Protein AF-A0A8S9XP02-F1 (afdb_monomer)

Foldseek 3Di:
DAFCADVLQPGDPPDPVRDADFAPVLRVCCVPVPHVVSNVLCVPDVQKDKDWDKAFADPDPPGRHGQKIWIWMWIWRDDPPDPWTWTFKIKGAIGGRHPNPPPDDPDGQIDIDGPVRWGWTQDNQFFTWTWDCDPPRDIAIATFKGKDKFKDFPLATDAPDDPPVAALVNQVVADDDPQWDFAFPDDVSSNDDPGDNRRTATDGPQLNVCCVPQPVVLQSVVFNVQQVVLDDDDDPPPDDQDWDDDPPDTDRGSGMFMKMKMKGFHPSDPNHSHTQWMWMWIDGVVRTSHGTDIRGD

Organism: Apolygus lucorum (NCBI:txid248454)

Secondary structure (DSSP, 8-state):
-EESS-GGGT--TT-GGGEE---HHHHHHIIIIIIHHHHHHHHT-TTEEEEEEEEEE-SSTT-SS-SEEEEEEEEEE--TT-S--EEEEEEEEEEE---TT--S----EEEEEETTT--EEB-TTSEEEEEEE-TTS-EEEEEEEEEEEEEEETTEE----------SHHHHHH--STT-EEEESS-GGGT--TT-GGGEEEE-HHHHHHIIIIIIHHHHHHHHHHHHHT------S--PPPEEEETTEEEE-SSEEEEEEEEEEE-SSTT--S-SEEEEEEEETTEEEEEEEEEE-

Solvent-accessible surface area (backbone atoms only —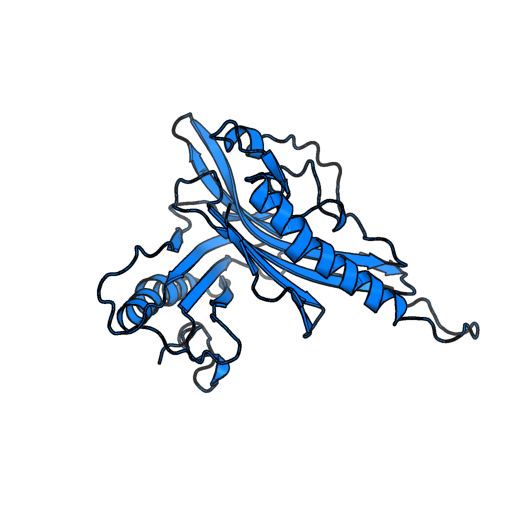 not comparable to full-atom values): 16789 Å² total; per-residue (Å²): 126,41,56,79,45,46,52,92,73,74,23,64,83,88,44,73,88,35,50,45,70,61,25,71,71,49,42,52,46,43,46,61,70,47,47,44,50,52,40,58,66,44,71,79,39,92,53,44,45,77,48,82,47,78,44,74,39,53,94,48,96,86,52,88,49,38,54,25,33,43,41,39,36,38,35,25,46,43,62,91,91,55,91,52,38,52,35,49,32,41,36,39,31,44,41,69,30,60,60,85,88,60,82,70,76,72,80,70,40,61,43,78,38,40,58,89,76,29,60,29,48,44,47,95,82,41,38,32,32,38,44,43,83,42,100,78,87,48,78,41,72,44,63,43,36,37,54,50,69,33,40,32,47,78,89,40,60,53,62,73,65,69,94,59,91,46,59,58,58,48,30,72,73,30,57,86,58,95,70,52,38,90,27,58,84,45,45,61,85,54,23,31,40,85,45,42,34,80,31,33,39,49,23,32,69,64,32,51,50,46,46,45,63,70,47,50,47,47,53,53,48,51,40,55,57,48,36,64,68,50,65,74,81,82,87,81,85,77,79,75,85,52,63,47,76,57,94,91,45,75,42,83,42,90,29,62,32,58,37,41,34,45,36,40,50,31,48,78,48,91,83,55,67,46,46,44,23,38,35,38,39,29,29,44,84,94,42,73,72,38,66,87,40,77,43,64,69

Sequence (297 aa):
MVFYVDPKIGGPSNETFNVVPMNPSVAEFWRTNVSEHVYQALKENTERQVGFLICPLYDNVNTTRPHGFIVSVHVRIRPRGATGGEVILGISGFLPNPPKAMSEADEFEISIKDESEVQIEMTGSGFVTGTLKGNRSEDYERVEYRFFTTLMVDGIVVSRCRDEGLRLTQFKKSVRGNDDSPGLLFSQRLGGCLYHPLNVVPMSSKAIYECKTKLENPILGYLKSTNLLNKKPIPDGETPPRYVQFRYIRIPASNYSYVDTSLIVVYSDKFSTRPAGFFFRCTSGPLVVVDNLYIPN

Structure (mmCIF, N/CA/C/O backbone):
data_AF-A0A8S9XP02-F1
#
_entry.id   AF-A0A8S9XP02-F1
#
loop_
_atom_site.group_PDB
_atom_site.id
_atom_site.type_symbol
_atom_site.label_atom_id
_atom_site.label_alt_id
_atom_site.label_comp_id
_atom_site.label_asym_id
_atom_site.label_entity_id
_atom_site.label_seq_id
_atom_site.pdbx_PDB_ins_code
_atom_site.Cartn_x
_atom_site.Cartn_y
_atom_site.Cartn_z
_atom_site.occupancy
_atom_site.B_iso_or_equiv
_atom_site.auth_seq_id
_atom_site.auth_comp_id
_atom_site.auth_asym_id
_atom_site.auth_atom_id
_atom_site.pdbx_PDB_model_num
ATOM 1 N N . MET A 1 1 ? -24.509 -3.975 6.542 1.00 61.31 1 MET A N 1
ATOM 2 C CA . MET A 1 1 ? -23.645 -3.571 5.415 1.00 61.31 1 MET A CA 1
ATOM 3 C C . MET A 1 1 ? -22.975 -2.277 5.820 1.00 61.31 1 MET A C 1
ATOM 5 O O . MET A 1 1 ? -23.646 -1.462 6.439 1.00 61.31 1 MET A O 1
ATOM 9 N N . VAL A 1 2 ? -21.678 -2.138 5.565 1.00 81.69 2 VAL A N 1
ATOM 10 C CA . VAL A 1 2 ? -20.882 -0.959 5.946 1.00 81.69 2 VAL A CA 1
ATOM 11 C C . VAL A 1 2 ? -20.238 -0.404 4.690 1.00 81.69 2 VAL A C 1
ATOM 13 O O . VAL A 1 2 ? -19.914 -1.181 3.788 1.00 81.69 2 VAL A O 1
ATOM 16 N N . PHE A 1 3 ? -20.076 0.915 4.634 1.00 88.38 3 PHE A N 1
ATOM 17 C CA . PHE A 1 3 ? -19.370 1.560 3.540 1.00 88.38 3 PHE A CA 1
ATOM 18 C C . PHE A 1 3 ? -17.854 1.507 3.753 1.00 88.38 3 PHE A C 1
ATOM 20 O O . PHE A 1 3 ? -17.386 1.735 4.868 1.00 88.38 3 PHE A O 1
ATOM 27 N N . TYR A 1 4 ? -17.083 1.259 2.693 1.00 88.19 4 TYR A N 1
ATOM 28 C CA . TYR A 1 4 ? -15.632 1.455 2.728 1.00 88.19 4 TYR A CA 1
ATOM 29 C C . TYR A 1 4 ? -15.307 2.920 3.027 1.00 88.19 4 TYR A C 1
ATOM 31 O O . TYR A 1 4 ? -14.531 3.215 3.929 1.00 88.19 4 TYR A O 1
ATOM 39 N N . VAL A 1 5 ? -15.949 3.841 2.312 1.00 91.06 5 VAL A N 1
ATOM 40 C CA . VAL A 1 5 ? -15.874 5.278 2.579 1.00 91.06 5 VAL A CA 1
ATOM 41 C C . VAL A 1 5 ? -17.262 5.768 2.959 1.00 91.06 5 VAL A C 1
ATOM 43 O O . VAL A 1 5 ? -18.200 5.644 2.168 1.00 91.06 5 VAL A O 1
ATOM 46 N N . ASP A 1 6 ? -17.400 6.314 4.167 1.00 90.25 6 ASP A N 1
ATOM 47 C CA . ASP A 1 6 ? -18.677 6.840 4.651 1.00 90.25 6 ASP A CA 1
ATOM 48 C C . ASP A 1 6 ? -19.177 7.973 3.722 1.00 90.25 6 ASP A C 1
ATOM 50 O O . ASP A 1 6 ? -18.400 8.854 3.330 1.00 90.25 6 ASP A O 1
ATOM 54 N N . PRO A 1 7 ? -20.465 7.993 3.338 1.00 90.50 7 PRO A N 1
ATOM 55 C CA . PRO A 1 7 ? -21.022 9.085 2.546 1.00 90.50 7 PRO A CA 1
ATOM 56 C C . PRO A 1 7 ? -20.826 10.481 3.149 1.00 90.50 7 PRO A C 1
ATOM 58 O O . PRO A 1 7 ? -20.666 11.450 2.408 1.00 90.50 7 PRO A O 1
ATOM 61 N N . LYS A 1 8 ? -20.754 10.598 4.482 1.00 89.00 8 LYS A N 1
ATOM 62 C CA . LYS A 1 8 ? -20.492 11.868 5.181 1.00 89.00 8 LYS A CA 1
ATOM 63 C C . LYS A 1 8 ? -19.119 12.468 4.875 1.00 89.00 8 LYS A C 1
ATOM 65 O O . LYS A 1 8 ? -18.939 13.669 5.047 1.00 89.00 8 LYS A O 1
ATOM 70 N N . ILE A 1 9 ? -18.166 11.652 4.428 1.00 89.62 9 ILE A N 1
ATOM 71 C CA . ILE A 1 9 ? -16.802 12.070 4.063 1.00 89.62 9 ILE A CA 1
ATOM 72 C C . ILE A 1 9 ? -16.547 11.947 2.554 1.00 89.62 9 ILE A C 1
ATOM 74 O O . ILE A 1 9 ? -15.399 11.937 2.114 1.00 89.62 9 ILE A O 1
ATOM 78 N N . GLY A 1 10 ? -17.618 11.881 1.753 1.00 86.75 10 GLY A N 1
ATOM 79 C CA . GLY A 1 10 ? -17.560 11.909 0.288 1.00 86.75 10 GLY A CA 1
ATOM 80 C C . GLY A 1 10 ? -17.586 10.541 -0.396 1.00 86.75 10 GLY A C 1
ATOM 81 O O . GLY A 1 10 ? -17.360 10.468 -1.602 1.00 86.75 10 GLY A O 1
ATOM 82 N N . GLY A 1 11 ? -17.860 9.457 0.335 1.00 89.62 11 GLY A N 1
ATOM 83 C CA . GLY A 1 11 ? -18.060 8.138 -0.266 1.00 89.62 11 GLY A CA 1
ATOM 84 C C . GLY A 1 11 ? -19.368 8.047 -1.071 1.00 89.62 11 GLY A C 1
ATOM 85 O O . GLY A 1 11 ? -20.383 8.617 -0.671 1.00 89.62 11 GLY A O 1
ATOM 86 N N . PRO A 1 12 ? -19.408 7.320 -2.199 1.00 89.12 12 PRO A N 1
ATOM 87 C CA . PRO A 1 12 ? -20.640 7.173 -2.963 1.00 89.12 12 PRO A CA 1
ATOM 88 C C . PRO A 1 12 ? -21.623 6.240 -2.234 1.00 89.12 12 PRO A C 1
ATOM 90 O O . PRO A 1 12 ? -21.338 5.062 -2.015 1.00 89.12 12 PRO A O 1
ATOM 93 N N . SER A 1 13 ? -22.793 6.763 -1.856 1.00 87.19 13 SER A N 1
ATOM 94 C CA . SER A 1 13 ? -23.814 6.035 -1.080 1.00 87.19 13 SER A CA 1
ATOM 95 C C . SER A 1 13 ? -24.604 5.007 -1.888 1.00 87.19 13 SER A C 1
ATOM 97 O O . SER A 1 13 ? -25.164 4.076 -1.315 1.00 87.19 13 SER A O 1
ATOM 99 N N . ASN A 1 14 ? -24.672 5.190 -3.208 1.00 86.62 14 ASN A N 1
ATOM 100 C CA . ASN A 1 14 ? -25.542 4.414 -4.098 1.00 86.62 14 ASN A CA 1
ATOM 101 C C . ASN A 1 14 ? -24.774 3.355 -4.896 1.00 86.62 14 ASN A C 1
ATOM 103 O O . ASN A 1 14 ? -25.358 2.652 -5.714 1.00 86.62 14 ASN A O 1
ATOM 107 N N . GLU A 1 15 ? -23.468 3.248 -4.663 1.00 85.69 15 GLU A N 1
ATOM 108 C CA . GLU A 1 15 ? -22.576 2.388 -5.425 1.00 85.69 15 GLU A CA 1
ATOM 109 C C . GLU A 1 15 ? -22.278 1.103 -4.660 1.00 85.69 15 GLU A C 1
ATOM 111 O O . GLU A 1 15 ? -21.728 1.122 -3.555 1.00 85.69 15 GLU A O 1
ATOM 116 N N . THR A 1 16 ? -22.594 -0.040 -5.268 1.00 86.25 16 THR A N 1
ATOM 117 C CA . THR A 1 16 ? -22.425 -1.354 -4.630 1.00 86.25 16 THR A CA 1
ATOM 118 C C . THR A 1 16 ? -20.961 -1.691 -4.357 1.00 86.25 16 THR A C 1
ATOM 120 O O . THR A 1 16 ? -20.679 -2.457 -3.441 1.00 86.25 16 THR A O 1
ATOM 123 N N . PHE A 1 17 ? -20.020 -1.099 -5.102 1.00 85.00 17 PHE A N 1
ATOM 124 C CA . PHE A 1 17 ? -18.584 -1.291 -4.877 1.00 85.00 17 PHE A CA 1
ATOM 125 C C . PHE A 1 17 ? -18.082 -0.630 -3.586 1.00 85.00 17 PHE A C 1
ATOM 127 O O . PHE A 1 17 ? -17.020 -0.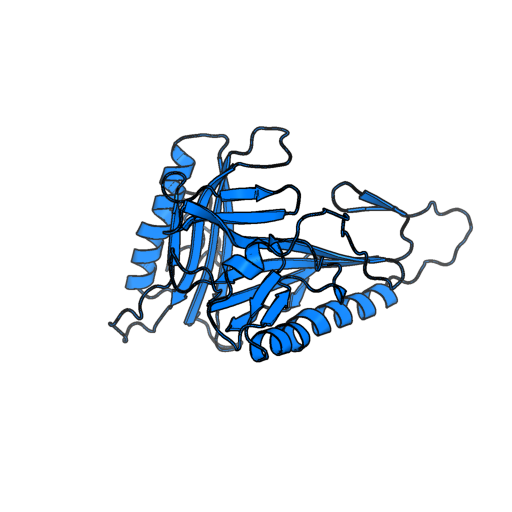997 -3.091 1.00 85.00 17 PHE A O 1
ATOM 134 N N . ASN A 1 18 ? -18.817 0.344 -3.038 1.00 89.75 18 ASN A N 1
ATOM 135 C CA . ASN A 1 18 ? -18.455 1.018 -1.793 1.00 89.75 18 ASN A CA 1
ATOM 136 C C . ASN A 1 18 ? -18.997 0.278 -0.561 1.00 89.75 18 ASN A C 1
ATOM 138 O O . ASN A 1 18 ? -18.854 0.772 0.548 1.00 89.75 18 ASN A O 1
ATOM 142 N N . VAL A 1 19 ? -19.628 -0.888 -0.722 1.00 89.31 19 VAL A N 1
ATOM 143 C CA . VAL A 1 19 ? -20.289 -1.617 0.363 1.00 89.31 19 VAL A CA 1
ATOM 144 C C . VAL A 1 19 ? -19.651 -2.987 0.547 1.00 89.31 19 VAL A C 1
ATOM 146 O O . VAL A 1 19 ? -19.384 -3.693 -0.420 1.00 89.31 19 VAL A O 1
ATOM 149 N N . VAL A 1 20 ? -19.453 -3.398 1.802 1.00 88.19 20 VAL A N 1
ATOM 150 C CA . VAL A 1 20 ? -18.846 -4.697 2.118 1.00 88.19 20 VAL A CA 1
ATOM 151 C C . VAL A 1 20 ? -19.497 -5.383 3.328 1.00 88.19 20 VAL A C 1
ATOM 153 O O . VAL A 1 20 ? -19.961 -4.721 4.270 1.00 88.19 20 VAL A O 1
ATOM 156 N N . PRO A 1 21 ? -19.566 -6.730 3.342 1.00 87.44 21 PRO A N 1
ATOM 157 C CA . PRO A 1 21 ? -19.932 -7.486 4.533 1.00 87.44 21 PRO A CA 1
ATOM 158 C C . PRO A 1 21 ? -18.841 -7.416 5.617 1.00 87.44 21 PRO A C 1
ATOM 160 O O . PRO A 1 21 ? -17.800 -8.071 5.537 1.00 87.44 21 PRO A O 1
ATOM 163 N N . MET A 1 22 ? -19.124 -6.674 6.688 1.00 87.81 22 MET A N 1
ATOM 164 C CA . MET A 1 22 ? -18.301 -6.613 7.903 1.00 87.81 22 MET A CA 1
ATOM 165 C C . MET A 1 22 ? -18.984 -7.307 9.088 1.00 87.81 22 MET A C 1
ATOM 167 O O . MET A 1 22 ? -20.215 -7.347 9.181 1.00 87.81 22 MET A O 1
ATOM 171 N N . ASN A 1 23 ? -18.177 -7.853 10.000 1.00 87.88 23 ASN A N 1
ATOM 172 C CA . ASN A 1 23 ? -18.614 -8.247 11.339 1.00 87.88 23 ASN A CA 1
ATOM 173 C C . ASN A 1 23 ? -19.186 -7.007 12.066 1.00 87.88 23 ASN A C 1
ATOM 175 O O . ASN A 1 23 ? -18.626 -5.927 11.894 1.00 87.88 23 ASN A O 1
ATOM 179 N N . PRO A 1 24 ? -20.270 -7.113 12.858 1.00 87.56 24 PRO A N 1
ATOM 180 C CA . PRO A 1 24 ? -20.840 -5.967 13.572 1.00 87.56 24 PRO A CA 1
ATOM 181 C C . PRO A 1 24 ? -19.851 -5.206 14.469 1.00 87.56 24 PRO A C 1
ATOM 183 O O . PRO A 1 24 ? -19.867 -3.979 14.468 1.00 87.56 24 PRO A O 1
ATOM 186 N N . SER A 1 25 ? -18.956 -5.899 15.177 1.00 84.06 25 SER A N 1
ATOM 187 C CA . SER A 1 25 ? -17.939 -5.255 16.020 1.00 84.06 25 SER A CA 1
ATOM 188 C C . SER A 1 25 ? -16.920 -4.487 15.176 1.00 84.06 25 SER A C 1
ATOM 190 O O . SER A 1 25 ? -16.536 -3.372 15.511 1.00 84.06 25 SER A O 1
ATOM 192 N N . VAL A 1 26 ? -16.546 -5.048 14.024 1.00 86.62 26 VAL A N 1
ATOM 193 C CA . VAL A 1 26 ? -15.636 -4.417 13.053 1.00 86.62 26 VAL A CA 1
ATOM 194 C C . VAL A 1 26 ? -16.296 -3.216 12.382 1.00 86.62 26 VAL A C 1
ATOM 196 O O . VAL A 1 26 ? -15.658 -2.189 12.180 1.00 86.62 26 VAL A O 1
ATOM 199 N N . ALA A 1 27 ? -17.587 -3.321 12.070 1.00 88.88 27 ALA A N 1
ATOM 200 C CA . ALA A 1 27 ? -18.395 -2.233 11.538 1.00 88.88 27 ALA A CA 1
ATOM 201 C C . ALA A 1 27 ? -18.444 -1.041 12.500 1.00 88.88 27 ALA A C 1
ATOM 203 O O . ALA A 1 27 ? -18.264 0.104 12.087 1.00 88.88 27 ALA A O 1
ATOM 204 N N . GLU A 1 28 ? -18.672 -1.318 13.783 1.00 88.12 28 GLU A N 1
ATOM 205 C CA . GLU A 1 28 ? -18.728 -0.293 14.818 1.00 88.12 28 GLU A CA 1
ATOM 206 C C . GLU A 1 28 ? -17.353 0.330 15.065 1.00 88.12 28 GLU A C 1
ATOM 208 O O . GLU A 1 28 ? -17.238 1.557 15.144 1.00 88.12 28 GLU A O 1
ATOM 213 N N . PHE A 1 29 ? -16.296 -0.490 15.080 1.00 87.56 29 PHE A N 1
ATOM 214 C CA . PHE A 1 29 ? -14.923 -0.001 15.120 1.00 87.56 29 PHE A CA 1
ATOM 215 C C . PHE A 1 29 ? -14.639 0.923 13.928 1.00 87.56 29 PHE A C 1
ATOM 217 O O . PHE A 1 29 ? -14.183 2.044 14.126 1.00 87.56 29 PHE A O 1
ATOM 224 N N . TRP A 1 30 ? -14.958 0.503 12.698 1.00 89.25 30 TRP A N 1
ATOM 225 C CA . TRP A 1 30 ? -14.750 1.298 11.481 1.00 89.25 30 TRP A CA 1
ATOM 226 C C . TRP A 1 30 ? -15.453 2.652 11.548 1.00 89.25 30 TRP A C 1
ATOM 228 O O . TRP A 1 30 ? -14.881 3.694 11.217 1.00 89.25 30 TRP A O 1
ATOM 238 N N . ARG A 1 31 ? -16.707 2.648 12.001 1.00 90.06 31 ARG A N 1
ATOM 239 C CA . ARG A 1 31 ? -17.524 3.852 12.124 1.00 90.06 31 ARG A CA 1
ATOM 240 C C . ARG A 1 31 ? -16.907 4.849 13.105 1.00 90.06 31 ARG A C 1
ATOM 242 O O . ARG A 1 31 ? -16.786 6.025 12.779 1.00 90.06 31 ARG A O 1
ATOM 249 N N . THR A 1 32 ? -16.512 4.380 14.284 1.00 87.75 32 THR A N 1
ATOM 250 C CA . THR A 1 32 ? -16.054 5.229 15.397 1.00 87.75 32 THR A CA 1
ATOM 251 C C . THR A 1 32 ? -14.582 5.634 15.283 1.00 87.75 32 THR A C 1
ATOM 253 O O . THR A 1 32 ? -14.236 6.789 15.517 1.00 87.75 32 THR A O 1
ATOM 256 N N . ASN A 1 33 ? -13.713 4.718 14.865 1.00 85.94 33 ASN A N 1
ATOM 257 C CA . ASN A 1 33 ? -12.264 4.915 14.875 1.00 85.94 33 ASN A CA 1
ATOM 258 C C . ASN A 1 33 ? -11.692 5.348 13.520 1.00 85.94 33 ASN A C 1
ATOM 260 O O . ASN A 1 33 ? -10.638 5.969 13.479 1.00 85.94 33 ASN A O 1
ATOM 264 N N . VAL A 1 34 ? -12.378 5.058 12.409 1.00 88.69 34 VAL A N 1
ATOM 265 C CA . VAL A 1 34 ? -11.916 5.460 11.068 1.00 88.69 34 VAL A CA 1
ATOM 266 C C . VAL A 1 34 ? -12.771 6.595 10.523 1.00 88.69 34 VAL A C 1
ATOM 268 O O . VAL A 1 34 ? -12.279 7.699 10.307 1.00 88.69 34 VAL A O 1
ATOM 271 N N . SER A 1 35 ? -14.063 6.343 10.318 1.00 91.25 35 SER A N 1
ATOM 272 C CA . SER A 1 35 ? -14.942 7.280 9.607 1.00 91.25 35 SER A CA 1
ATOM 273 C C . SER A 1 35 ? -15.161 8.577 10.390 1.00 91.25 35 SER A C 1
ATOM 275 O O . SER A 1 35 ? -15.018 9.659 9.824 1.00 91.25 35 SER A O 1
ATOM 277 N N . GLU A 1 36 ? -15.448 8.485 11.692 1.00 90.56 36 GLU A N 1
ATOM 278 C CA . GLU A 1 36 ? -15.666 9.666 12.536 1.00 90.56 36 GLU A CA 1
ATOM 279 C C . GLU A 1 36 ? -14.389 10.505 12.699 1.00 90.56 36 GLU A C 1
ATOM 281 O O . GLU A 1 36 ? -14.444 11.723 12.564 1.00 90.56 36 GLU A O 1
ATOM 286 N N . HIS A 1 37 ? -13.226 9.874 12.896 1.00 88.75 37 HIS A N 1
ATOM 287 C CA . HIS A 1 37 ? -11.948 10.588 13.014 1.00 88.75 37 HIS A CA 1
ATOM 288 C C . HIS A 1 37 ? -11.617 11.371 11.739 1.00 88.75 37 HIS A C 1
ATOM 290 O O . HIS A 1 37 ? -11.245 12.544 11.798 1.00 88.75 37 HIS A O 1
ATOM 296 N N . VAL A 1 38 ? -11.820 10.754 10.571 1.00 91.00 38 VAL A N 1
ATOM 297 C CA . VAL A 1 38 ? -11.647 11.435 9.283 1.00 91.00 38 VAL A CA 1
ATOM 298 C C . VAL A 1 38 ? -12.650 12.572 9.123 1.00 91.00 38 VAL A C 1
ATOM 300 O O . VAL A 1 38 ? -12.277 13.651 8.668 1.00 91.00 38 VAL A O 1
ATOM 303 N N . TYR A 1 39 ? -13.913 12.356 9.494 1.00 91.38 39 TYR A N 1
ATOM 304 C CA . TYR A 1 39 ? -14.939 13.390 9.411 1.00 91.38 39 TYR A CA 1
ATOM 305 C C . TYR A 1 39 ? -14.584 14.613 10.261 1.00 91.38 39 TYR A C 1
ATOM 307 O O . TYR A 1 39 ? -14.631 15.733 9.751 1.00 91.38 39 TYR A O 1
ATOM 315 N N . GLN A 1 40 ? -14.173 14.410 11.516 1.00 89.31 40 GLN A N 1
ATOM 316 C CA . GLN A 1 40 ? -13.743 15.504 12.389 1.00 89.31 40 GLN A CA 1
ATOM 317 C C . GLN A 1 40 ? -12.528 16.230 11.803 1.00 89.31 40 GLN A C 1
ATOM 319 O O . GLN A 1 40 ? -12.563 17.451 11.663 1.00 89.31 40 GLN A O 1
ATOM 324 N N . ALA A 1 41 ? -11.516 15.493 11.331 1.00 86.94 41 ALA A N 1
ATOM 325 C CA . ALA A 1 41 ? -10.351 16.091 10.687 1.00 86.94 41 ALA A CA 1
ATOM 326 C C . ALA A 1 41 ? -10.709 16.877 9.412 1.00 86.94 41 ALA A C 1
ATOM 328 O O . ALA A 1 41 ? -10.082 17.886 9.121 1.00 86.94 41 ALA A O 1
ATOM 329 N N . LEU A 1 42 ? -11.716 16.480 8.634 1.00 87.62 42 LEU A N 1
ATOM 330 C CA . LEU A 1 42 ? -12.122 17.229 7.437 1.00 87.62 42 LEU A CA 1
ATOM 331 C C . LEU A 1 42 ? -12.989 18.452 7.751 1.00 87.62 42 LEU A C 1
ATOM 333 O O . LEU A 1 42 ? -12.910 19.456 7.045 1.00 87.62 42 LEU A O 1
ATOM 337 N N . LYS A 1 43 ? -13.817 18.382 8.798 1.00 86.00 43 LYS A N 1
ATOM 338 C CA . LYS A 1 43 ? -14.818 19.409 9.114 1.00 86.00 43 LYS A CA 1
ATOM 339 C C . LYS A 1 43 ? -14.205 20.771 9.455 1.00 86.00 43 LYS A C 1
ATOM 341 O O . LYS A 1 43 ? -14.849 21.795 9.242 1.00 86.00 43 LYS A O 1
ATOM 346 N N . GLU A 1 44 ? -12.986 20.796 9.982 1.00 72.56 44 GLU A N 1
ATOM 347 C CA . GLU A 1 44 ? -12.372 22.021 10.506 1.00 72.56 44 GLU A CA 1
ATOM 348 C C . GLU A 1 44 ? -11.794 22.952 9.424 1.00 72.56 44 GLU A C 1
ATOM 350 O O . GLU A 1 44 ? -11.597 24.133 9.702 1.00 72.56 44 GLU A O 1
ATOM 355 N N . ASN A 1 45 ? -11.510 22.475 8.200 1.00 71.56 45 ASN A N 1
ATOM 356 C CA . ASN A 1 45 ? -10.895 23.313 7.160 1.00 71.56 45 ASN A CA 1
ATOM 357 C C . ASN A 1 45 ? -11.170 22.800 5.732 1.00 71.56 45 ASN A C 1
ATOM 359 O O . ASN A 1 45 ? -10.862 21.660 5.389 1.00 71.56 45 ASN A O 1
ATOM 363 N N . THR A 1 46 ? -11.677 23.683 4.866 1.00 71.44 46 THR A N 1
ATOM 364 C CA . THR A 1 46 ? -12.053 23.387 3.471 1.00 71.44 46 THR A CA 1
ATOM 365 C C . THR A 1 46 ? -10.885 23.064 2.534 1.00 71.44 46 THR A C 1
ATOM 367 O O . THR A 1 46 ? -11.108 22.574 1.430 1.00 71.44 46 THR A O 1
ATOM 370 N N . GLU A 1 47 ? -9.643 23.349 2.929 1.00 80.00 47 GLU A N 1
ATOM 371 C CA . GLU A 1 47 ? -8.437 23.007 2.158 1.00 80.00 47 GLU A CA 1
ATOM 372 C C . GLU A 1 47 ? -7.908 21.598 2.459 1.00 80.00 47 GLU A C 1
ATOM 374 O O . GLU A 1 47 ? -6.929 21.142 1.853 1.00 80.00 47 GLU A O 1
ATOM 379 N N . ARG A 1 48 ? -8.549 20.889 3.395 1.00 83.25 48 ARG A N 1
ATOM 380 C CA . ARG A 1 48 ? -8.182 19.523 3.746 1.00 83.25 48 ARG A CA 1
ATOM 381 C C . ARG A 1 48 ? -8.714 18.546 2.701 1.00 83.25 48 ARG A C 1
ATOM 383 O O . ARG A 1 48 ? -9.842 18.639 2.225 1.00 83.25 48 ARG A O 1
ATOM 390 N N . GLN A 1 49 ? -7.872 17.593 2.331 1.00 84.19 49 GLN A N 1
ATOM 391 C CA . GLN A 1 49 ? -8.196 16.502 1.418 1.00 84.19 49 GLN A CA 1
ATOM 392 C C . GLN A 1 49 ? -7.931 15.180 2.117 1.00 84.19 49 GLN A C 1
ATOM 394 O O . GLN A 1 49 ? -6.932 15.049 2.816 1.00 84.19 49 GLN A O 1
ATOM 399 N N . VAL A 1 50 ? -8.766 14.180 1.860 1.00 85.62 50 VAL A N 1
ATOM 400 C CA . VAL A 1 50 ? -8.533 12.813 2.325 1.00 85.62 50 VAL A CA 1
ATOM 401 C C . VAL A 1 50 ? -8.133 11.909 1.164 1.00 85.62 50 VAL A C 1
ATOM 403 O O . VAL A 1 50 ? -8.660 12.019 0.057 1.00 85.62 50 VAL A O 1
ATOM 406 N N . GLY A 1 51 ? -7.175 11.021 1.411 1.00 83.50 51 GLY A N 1
ATOM 407 C CA . GLY A 1 51 ? -6.870 9.877 0.562 1.00 83.50 51 GLY A CA 1
ATOM 408 C C . GLY A 1 51 ? -7.180 8.580 1.300 1.00 83.50 51 GLY A C 1
ATOM 409 O O . GLY A 1 51 ? -6.786 8.433 2.454 1.00 83.50 51 GLY A O 1
ATOM 410 N N . PHE A 1 52 ? -7.853 7.651 0.621 1.00 85.31 52 PHE A N 1
ATOM 411 C CA . PHE A 1 52 ? -8.137 6.306 1.116 1.00 85.31 52 PHE A CA 1
ATOM 412 C C . PHE A 1 52 ? -7.435 5.258 0.257 1.00 85.31 52 PHE A C 1
ATOM 414 O O . PHE A 1 52 ? -7.529 5.281 -0.971 1.00 85.31 52 PHE A O 1
ATOM 421 N N . LEU A 1 53 ? -6.809 4.291 0.915 1.00 82.88 53 LEU A N 1
ATOM 422 C CA . LEU A 1 53 ? -6.415 3.010 0.356 1.00 82.88 53 LEU A CA 1
ATOM 423 C C . LEU A 1 53 ? -6.978 1.919 1.267 1.00 82.88 53 LEU A C 1
ATOM 425 O O . LEU A 1 53 ? -6.530 1.744 2.397 1.00 82.88 53 LEU A O 1
ATOM 429 N N . ILE A 1 54 ? -7.985 1.203 0.771 1.00 86.56 54 ILE A N 1
ATOM 430 C CA . ILE A 1 54 ? -8.642 0.118 1.499 1.00 86.56 54 ILE A CA 1
ATOM 431 C C . ILE A 1 54 ? -8.533 -1.139 0.648 1.00 86.56 54 ILE A C 1
ATOM 433 O O . ILE A 1 54 ? -9.021 -1.179 -0.482 1.00 86.56 54 ILE A O 1
ATOM 437 N N . CYS A 1 55 ? -7.862 -2.150 1.185 1.00 83.94 55 CYS A N 1
ATOM 438 C CA . CYS A 1 55 ? -7.594 -3.402 0.496 1.00 83.94 55 CYS A CA 1
ATOM 439 C C . CYS A 1 55 ? -8.262 -4.549 1.261 1.00 83.94 55 CYS A C 1
ATOM 441 O O . CYS A 1 55 ? -7.710 -5.019 2.258 1.00 83.94 55 CYS A O 1
ATOM 443 N N . PRO A 1 56 ? -9.465 -4.982 0.846 1.00 86.69 56 PRO A N 1
ATOM 444 C CA . PRO A 1 56 ? -10.095 -6.168 1.410 1.00 86.69 56 PRO A CA 1
ATOM 445 C C . PRO A 1 56 ? -9.293 -7.422 1.041 1.00 86.69 56 PRO A C 1
ATOM 447 O O . PRO A 1 56 ? -8.909 -7.599 -0.116 1.00 86.69 56 PRO A O 1
ATOM 450 N N . LEU A 1 57 ? -9.057 -8.289 2.023 1.00 83.00 57 LEU A N 1
ATOM 451 C CA . LEU A 1 57 ? -8.344 -9.550 1.845 1.00 83.00 57 LEU A CA 1
ATOM 452 C C . LEU A 1 57 ? -9.348 -10.701 1.790 1.00 83.00 57 LEU A C 1
ATOM 454 O O . LEU A 1 57 ? -10.134 -10.888 2.718 1.00 83.00 57 LEU A O 1
ATOM 458 N N . TYR A 1 58 ? -9.325 -11.461 0.699 1.00 82.56 58 TYR A N 1
ATOM 459 C CA . TYR A 1 58 ? -10.178 -12.629 0.481 1.00 82.56 58 TYR A CA 1
ATOM 460 C C . TYR A 1 58 ? -9.309 -13.884 0.422 1.00 82.56 58 TYR A C 1
ATOM 462 O O . TYR A 1 58 ? -8.219 -13.846 -0.144 1.00 82.56 58 TYR A O 1
ATOM 470 N N . ASP A 1 59 ? -9.792 -14.997 0.975 1.00 74.19 59 ASP A N 1
ATOM 471 C CA . ASP A 1 59 ? -9.031 -16.257 0.994 1.00 74.19 59 ASP A CA 1
ATOM 472 C C . ASP A 1 59 ? -8.828 -16.825 -0.413 1.00 74.19 59 ASP A C 1
ATOM 474 O O . ASP A 1 59 ? -7.807 -17.433 -0.726 1.00 74.19 59 ASP A O 1
ATOM 478 N N . ASN A 1 60 ? -9.839 -16.656 -1.265 1.00 78.69 60 ASN A N 1
ATOM 479 C CA . ASN A 1 60 ? -9.854 -17.112 -2.648 1.00 78.69 60 ASN A CA 1
ATOM 480 C C . ASN A 1 60 ? -10.935 -16.383 -3.465 1.00 78.69 60 ASN A C 1
ATOM 482 O O . ASN A 1 60 ? -11.793 -15.688 -2.916 1.00 78.69 60 ASN A O 1
ATOM 486 N N . VAL A 1 61 ? -10.933 -16.618 -4.779 1.00 76.25 61 VAL A N 1
ATOM 487 C CA . VAL A 1 61 ? -11.843 -15.999 -5.763 1.00 76.25 61 VAL A CA 1
ATOM 488 C C . VAL A 1 61 ? -13.337 -16.251 -5.521 1.00 76.25 61 VAL A C 1
ATOM 490 O O . VAL A 1 61 ? -14.160 -15.494 -6.023 1.00 76.25 61 VAL A O 1
ATOM 493 N N . ASN A 1 62 ? -13.703 -17.280 -4.751 1.00 81.69 62 ASN A N 1
ATOM 494 C CA . ASN A 1 62 ? -15.100 -17.618 -4.458 1.00 81.69 62 ASN A CA 1
ATOM 495 C C . ASN A 1 62 ? -15.592 -17.010 -3.136 1.00 81.69 62 ASN A C 1
ATOM 497 O O . ASN A 1 62 ? -16.762 -17.157 -2.777 1.00 81.69 62 ASN A O 1
ATOM 501 N N . THR A 1 63 ? -14.713 -16.347 -2.384 1.00 81.25 63 THR A N 1
ATOM 502 C CA . THR A 1 63 ? -15.056 -15.783 -1.077 1.00 81.25 63 THR A CA 1
ATOM 503 C C . THR A 1 63 ? -15.810 -14.472 -1.272 1.00 81.25 63 THR A C 1
ATOM 505 O O . THR A 1 63 ? -15.296 -13.532 -1.865 1.00 81.25 63 THR A O 1
ATOM 508 N N . THR A 1 64 ? -17.027 -14.377 -0.742 1.00 82.19 64 THR A N 1
ATOM 509 C CA . THR A 1 64 ? -17.870 -13.168 -0.852 1.00 82.19 64 THR A CA 1
ATOM 510 C C . THR A 1 64 ? -17.682 -12.193 0.307 1.00 82.19 64 THR A C 1
ATOM 512 O O . THR A 1 64 ? -18.229 -11.091 0.304 1.00 82.19 64 THR A O 1
ATOM 515 N N . ARG A 1 65 ? -16.907 -12.595 1.317 1.00 85.88 65 ARG A N 1
ATOM 516 C CA . ARG A 1 65 ? -16.609 -11.807 2.506 1.00 85.88 65 ARG A CA 1
ATOM 517 C C . ARG A 1 65 ? -15.102 -11.768 2.732 1.00 85.88 65 ARG A C 1
ATOM 519 O O . ARG A 1 65 ? -14.496 -12.836 2.768 1.00 85.88 65 ARG A O 1
ATOM 526 N N . PRO A 1 66 ? -14.508 -10.582 2.927 1.00 88.19 66 PRO A N 1
ATOM 527 C CA . PRO A 1 66 ? -13.095 -10.508 3.245 1.00 88.19 66 PRO A CA 1
ATOM 528 C C . PRO A 1 66 ? -12.848 -10.986 4.677 1.00 88.19 66 PRO A C 1
ATOM 530 O O . PRO A 1 66 ? -13.654 -10.696 5.564 1.00 88.19 66 PRO A O 1
ATOM 533 N N . HIS A 1 67 ? -11.743 -11.687 4.917 1.00 85.25 67 HIS A N 1
ATOM 534 C CA . HIS A 1 67 ? -11.311 -12.083 6.263 1.00 85.25 67 HIS A CA 1
ATOM 535 C C . HIS A 1 67 ? -10.626 -10.934 7.014 1.00 85.25 67 HIS A C 1
ATOM 537 O O . HIS A 1 67 ? -10.478 -11.001 8.231 1.00 85.25 67 HIS A O 1
ATOM 543 N N . GLY A 1 68 ? -10.256 -9.857 6.319 1.00 86.06 68 GLY A N 1
ATOM 544 C CA . GLY A 1 68 ? -9.726 -8.640 6.921 1.00 86.06 68 GLY A CA 1
ATOM 545 C C . GLY A 1 68 ? -9.510 -7.522 5.906 1.00 86.06 68 GLY A C 1
ATOM 546 O O . GLY A 1 68 ? -9.807 -7.672 4.718 1.00 86.06 68 GLY A O 1
ATOM 547 N N . PHE A 1 69 ? -9.000 -6.391 6.379 1.00 86.19 69 PHE A N 1
ATOM 548 C CA . PHE A 1 69 ? -8.736 -5.206 5.572 1.00 86.19 69 PHE A CA 1
ATOM 549 C C . PHE A 1 69 ? -7.353 -4.656 5.883 1.00 86.19 69 PHE A C 1
ATOM 551 O O . PHE A 1 69 ? -7.013 -4.474 7.046 1.00 86.19 69 PHE A O 1
ATOM 558 N N . ILE A 1 70 ? -6.588 -4.319 4.850 1.00 83.31 70 ILE A N 1
ATOM 559 C CA . ILE A 1 70 ? -5.454 -3.409 5.001 1.00 83.31 70 ILE A CA 1
ATOM 560 C C . ILE A 1 70 ? -5.950 -2.001 4.70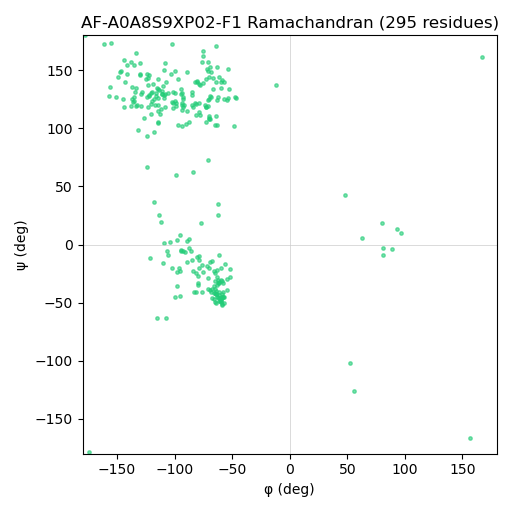7 1.00 83.31 70 ILE A C 1
ATOM 562 O O . ILE A 1 70 ? -6.578 -1.753 3.673 1.00 83.31 70 ILE A O 1
ATOM 566 N N . VAL A 1 71 ? -5.689 -1.089 5.635 1.00 84.38 71 VAL A N 1
ATOM 567 C CA . VAL A 1 71 ? -6.214 0.273 5.616 1.00 84.38 71 VAL A CA 1
ATOM 568 C C . VAL A 1 71 ? -5.051 1.249 5.647 1.00 84.38 71 VAL A C 1
ATOM 570 O O . VAL A 1 71 ? -4.099 1.066 6.400 1.00 84.38 71 VAL A O 1
ATOM 573 N N . SER A 1 72 ? -5.142 2.293 4.834 1.00 81.69 72 SER A N 1
ATOM 574 C CA . SER A 1 72 ? -4.315 3.491 4.913 1.00 81.69 72 SER A CA 1
ATOM 575 C C . SER A 1 72 ? -5.190 4.685 4.540 1.00 81.69 72 SER A C 1
ATOM 577 O O . SER A 1 72 ? -5.762 4.749 3.451 1.00 81.69 72 SER A O 1
ATOM 579 N N . VAL A 1 73 ? -5.348 5.612 5.476 1.00 85.62 73 VAL A N 1
ATOM 580 C CA . VAL A 1 73 ? -6.113 6.844 5.321 1.00 85.62 73 VAL A CA 1
ATOM 581 C C . VAL A 1 73 ? -5.233 7.997 5.742 1.00 85.62 73 VAL A C 1
ATOM 583 O O . VAL A 1 73 ? -4.623 7.964 6.809 1.00 85.62 73 VAL A O 1
ATOM 586 N N . HIS A 1 74 ? -5.182 9.023 4.903 1.00 83.12 74 HIS A N 1
ATOM 587 C CA . HIS A 1 74 ? -4.414 10.224 5.184 1.00 83.12 74 HIS A CA 1
ATOM 588 C C . HIS A 1 74 ? -5.275 11.445 4.913 1.00 83.12 74 HIS A C 1
ATOM 590 O O . HIS A 1 74 ? -5.719 11.648 3.780 1.00 83.12 74 HIS A O 1
ATOM 596 N N . VAL A 1 75 ? -5.492 12.266 5.936 1.00 84.69 75 VAL A N 1
ATOM 597 C CA . VAL A 1 75 ? -6.026 13.616 5.756 1.00 84.69 75 VAL A CA 1
ATOM 598 C C . VAL A 1 75 ? -4.843 14.559 5.673 1.00 84.69 75 VAL A C 1
ATOM 600 O O . VAL A 1 75 ? -3.935 14.500 6.497 1.00 84.69 75 VAL A O 1
ATOM 603 N N . ARG A 1 76 ? -4.833 15.408 4.652 1.00 81.44 76 ARG A N 1
ATOM 604 C CA . ARG A 1 76 ? -3.754 16.355 4.395 1.00 81.44 76 ARG A CA 1
ATOM 605 C C . ARG A 1 76 ? -4.290 17.752 4.175 1.00 81.44 76 ARG A C 1
ATOM 607 O O . ARG A 1 76 ? -5.328 17.914 3.534 1.00 81.44 76 ARG A O 1
ATOM 614 N N . ILE A 1 77 ? -3.539 18.751 4.611 1.00 79.06 77 ILE A N 1
ATOM 615 C CA . ILE A 1 77 ? -3.739 20.131 4.179 1.00 79.06 77 ILE A CA 1
ATOM 616 C C . ILE A 1 77 ? -3.029 20.281 2.838 1.00 79.06 77 ILE A C 1
ATOM 618 O O . ILE A 1 77 ? -1.832 20.013 2.719 1.00 79.06 77 ILE A O 1
ATOM 622 N N . ARG A 1 78 ? -3.768 20.675 1.797 1.00 69.12 78 ARG A N 1
ATOM 623 C CA . ARG A 1 78 ? -3.176 20.933 0.483 1.00 69.12 78 ARG A CA 1
ATOM 624 C C . ARG A 1 78 ? -3.516 22.349 0.024 1.00 69.12 78 ARG A C 1
ATOM 626 O O . ARG A 1 78 ? -4.539 22.529 -0.642 1.00 69.12 78 ARG A O 1
ATOM 633 N N . PRO A 1 79 ? -2.641 23.333 0.301 1.00 63.72 79 PRO A N 1
ATOM 634 C CA . PRO A 1 79 ? -2.808 24.682 -0.220 1.00 63.72 79 PRO A CA 1
ATOM 635 C C . PRO A 1 79 ? -2.873 24.643 -1.750 1.00 63.72 79 PRO A C 1
ATOM 637 O O . PRO A 1 79 ? -2.140 23.882 -2.401 1.00 63.72 79 PRO A O 1
ATOM 640 N N . ARG A 1 80 ? -3.754 25.447 -2.357 1.00 58.84 80 ARG A N 1
ATOM 641 C CA . ARG A 1 80 ? -3.857 25.524 -3.824 1.00 58.84 80 ARG A CA 1
ATOM 642 C C . ARG A 1 80 ? -2.487 25.853 -4.429 1.00 58.84 80 ARG A C 1
ATOM 644 O O . ARG A 1 80 ? -1.879 26.858 -4.088 1.00 58.84 80 ARG A O 1
ATOM 651 N N . GLY A 1 81 ? -2.018 25.011 -5.352 1.00 53.75 81 GLY A N 1
ATOM 652 C CA . GLY A 1 81 ? -0.742 25.203 -6.055 1.00 53.75 81 GLY A CA 1
ATOM 653 C C . GLY A 1 81 ? 0.492 24.595 -5.374 1.00 53.75 81 GLY A C 1
ATOM 654 O O . GLY A 1 81 ? 1.562 24.605 -5.979 1.00 53.75 81 GLY A O 1
ATOM 655 N N . ALA A 1 82 ? 0.370 24.009 -4.177 1.00 56.41 82 ALA A N 1
ATOM 656 C CA . ALA A 1 82 ? 1.491 23.357 -3.502 1.00 56.41 82 ALA A CA 1
ATOM 657 C C . ALA A 1 82 ? 1.767 21.933 -4.031 1.00 56.41 82 ALA A C 1
ATOM 659 O O . ALA A 1 82 ? 0.857 21.129 -4.285 1.00 56.41 82 ALA A O 1
ATOM 660 N N . THR A 1 83 ? 3.056 21.602 -4.162 1.00 48.25 83 THR A N 1
ATOM 661 C CA . THR A 1 83 ? 3.568 20.257 -4.478 1.00 48.25 83 THR A CA 1
ATOM 662 C C . THR A 1 83 ? 4.019 19.552 -3.199 1.00 48.25 83 THR A C 1
ATOM 664 O O . THR A 1 83 ? 5.173 19.194 -3.021 1.00 48.25 83 THR A O 1
ATOM 667 N N . GLY A 1 84 ? 3.079 19.380 -2.277 1.00 53.28 84 GLY A N 1
ATOM 668 C CA . GLY A 1 84 ? 3.299 18.820 -0.947 1.00 53.28 84 GLY A CA 1
ATOM 669 C C . GLY A 1 84 ? 2.069 19.091 -0.089 1.00 53.28 84 GLY A C 1
ATOM 670 O O . GLY A 1 84 ? 1.239 19.926 -0.455 1.00 53.28 84 GLY A O 1
ATOM 671 N N . GLY A 1 85 ? 1.914 18.348 0.998 1.00 62.09 85 GLY A N 1
ATOM 672 C CA . GLY A 1 85 ? 0.844 18.571 1.959 1.00 62.09 85 GLY A CA 1
ATOM 673 C C . GLY A 1 85 ? 1.241 18.004 3.308 1.00 62.09 85 GLY A C 1
ATOM 674 O O . GLY A 1 85 ? 1.793 16.904 3.366 1.00 62.09 85 GLY A O 1
ATOM 675 N N . GLU A 1 86 ? 0.981 18.772 4.356 1.00 71.75 86 GLU A N 1
ATOM 676 C CA . GLU A 1 86 ? 1.106 18.321 5.738 1.00 71.75 86 GLU A CA 1
ATOM 677 C C . GLU A 1 86 ? 0.008 17.293 6.004 1.00 71.75 86 GLU A C 1
ATOM 679 O O . GLU A 1 86 ? -1.156 17.533 5.660 1.00 71.75 86 GLU A O 1
ATOM 684 N N . VAL A 1 87 ? 0.378 16.120 6.520 1.00 73.19 87 VAL A N 1
ATOM 685 C CA . VAL A 1 87 ? -0.588 15.080 6.874 1.00 73.19 87 VAL A CA 1
ATOM 686 C C . VAL A 1 87 ? -0.959 15.275 8.332 1.00 73.19 87 VAL A C 1
ATOM 688 O O . VAL A 1 87 ? -0.116 15.193 9.215 1.00 73.19 87 VAL A O 1
ATOM 691 N N . ILE A 1 88 ? -2.245 15.498 8.558 1.00 78.12 88 ILE A N 1
ATOM 692 C CA . ILE A 1 88 ? -2.783 15.906 9.857 1.00 78.12 88 ILE A CA 1
ATOM 693 C C . ILE A 1 88 ? -3.443 14.745 10.609 1.00 78.12 88 ILE A C 1
ATOM 695 O O . ILE A 1 88 ? -3.657 14.772 11.816 1.00 78.12 88 ILE A O 1
ATOM 699 N N . LEU A 1 89 ? -3.809 13.708 9.858 1.00 80.62 89 LEU A N 1
ATOM 700 C CA . LEU A 1 89 ? -4.355 12.467 10.376 1.00 80.62 89 LEU A CA 1
ATOM 701 C C . LEU A 1 89 ? -3.838 11.335 9.500 1.00 80.62 89 LEU A C 1
ATOM 703 O O . LEU A 1 89 ? -4.029 11.353 8.281 1.00 80.62 89 LEU A O 1
ATOM 707 N N . GLY A 1 90 ? -3.213 10.345 10.126 1.00 78.50 90 GLY A N 1
ATOM 708 C CA . GLY A 1 90 ? -2.828 9.081 9.519 1.00 78.50 90 GLY A CA 1
ATOM 709 C C . GLY A 1 90 ? -3.512 7.924 10.236 1.00 78.50 90 GLY A C 1
ATOM 710 O O . GLY A 1 90 ? -3.345 7.754 11.440 1.00 78.50 90 GLY A O 1
ATOM 711 N N . ILE A 1 91 ? -4.256 7.106 9.499 1.00 81.06 91 ILE A N 1
ATOM 712 C CA . ILE A 1 91 ? -4.821 5.850 10.000 1.00 81.06 91 ILE A CA 1
ATOM 713 C C . ILE A 1 91 ? -4.275 4.734 9.132 1.00 81.06 91 ILE A C 1
ATOM 715 O O . ILE A 1 91 ? -4.489 4.741 7.923 1.00 81.06 91 ILE A O 1
ATOM 719 N N . SER A 1 92 ? -3.579 3.769 9.715 1.00 79.25 92 SER A N 1
ATOM 720 C CA . SER A 1 92 ? -3.037 2.646 8.955 1.00 79.25 92 SER A CA 1
ATOM 721 C C . SER A 1 92 ? -2.966 1.378 9.780 1.00 79.25 92 SER A C 1
ATOM 723 O O . SER A 1 92 ? -2.644 1.431 10.966 1.00 79.25 92 SER A O 1
ATOM 725 N N . GLY A 1 93 ? -3.204 0.235 9.148 1.00 74.25 93 GLY A N 1
ATOM 726 C CA . GLY A 1 93 ? -3.029 -1.056 9.801 1.00 74.25 93 GLY A CA 1
ATOM 727 C C . GLY A 1 93 ? -3.843 -2.173 9.174 1.00 74.25 93 GLY A C 1
ATOM 728 O O . GLY A 1 93 ? -4.374 -2.037 8.066 1.00 74.25 93 GLY A O 1
ATOM 729 N N . PHE A 1 94 ? -3.920 -3.277 9.910 1.00 78.69 94 PHE A N 1
ATOM 730 C CA . PHE A 1 94 ? -4.713 -4.445 9.567 1.00 78.69 94 PHE A CA 1
ATOM 731 C C . PHE A 1 94 ? -5.953 -4.521 10.459 1.00 78.69 94 PHE A C 1
ATOM 733 O O . PHE A 1 94 ? -5.878 -4.428 11.680 1.00 78.69 94 PHE A O 1
ATOM 740 N N . LEU A 1 95 ? -7.111 -4.709 9.831 1.00 83.75 95 LEU A N 1
ATOM 741 C CA . LEU A 1 95 ? -8.386 -4.884 10.507 1.00 83.75 95 LEU A CA 1
ATOM 742 C C . LEU A 1 95 ? -8.918 -6.298 10.260 1.00 83.75 95 LEU A C 1
ATOM 744 O O . LEU A 1 95 ? -9.423 -6.553 9.160 1.00 83.75 95 LEU A O 1
ATOM 748 N N . PRO A 1 96 ? -8.854 -7.218 11.235 1.00 83.25 96 PRO A N 1
ATOM 749 C CA . PRO A 1 96 ? -9.481 -8.526 11.097 1.00 83.25 96 PRO A CA 1
ATOM 750 C C . PRO A 1 96 ? -11.002 -8.398 10.925 1.00 83.25 96 PRO A C 1
ATOM 752 O O . PRO A 1 96 ? -11.658 -7.538 11.512 1.00 83.25 96 PRO A O 1
ATOM 755 N N . ASN A 1 97 ? -11.584 -9.278 10.109 1.00 86.81 97 ASN A N 1
ATOM 756 C CA . ASN A 1 97 ? -13.023 -9.375 9.865 1.00 86.81 97 ASN A CA 1
ATOM 757 C C . ASN A 1 97 ? -13.524 -10.802 10.168 1.00 86.81 97 ASN A C 1
ATOM 759 O O . ASN A 1 97 ? -13.973 -11.515 9.261 1.00 86.81 97 ASN A O 1
ATOM 763 N N . PRO A 1 98 ? -13.494 -11.246 11.438 1.00 81.19 98 PRO A N 1
ATOM 764 C CA . PRO A 1 98 ? -13.820 -12.622 11.810 1.00 81.19 98 PRO A CA 1
ATOM 765 C C . PRO A 1 98 ? -15.312 -12.930 11.600 1.00 81.19 98 PRO A C 1
ATOM 767 O O . PRO A 1 98 ? -16.144 -12.018 11.695 1.00 81.19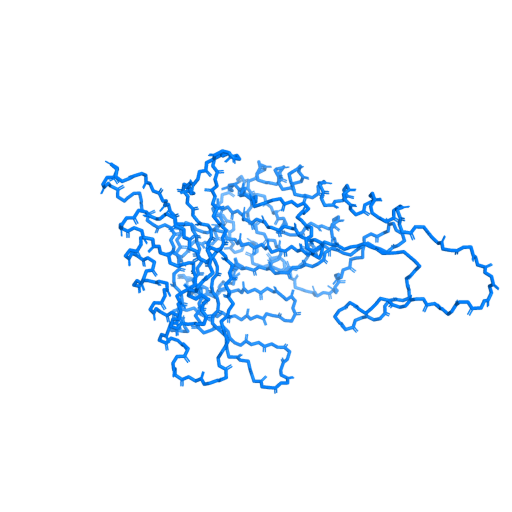 98 PRO A O 1
ATOM 770 N N . PRO A 1 99 ? -15.705 -14.175 11.271 1.00 76.31 99 PRO A N 1
ATOM 771 C CA . PRO A 1 99 ? -17.112 -14.562 11.134 1.00 76.31 99 PRO A CA 1
ATOM 772 C C . PRO A 1 99 ? -17.932 -14.205 12.381 1.00 76.31 99 PRO A C 1
ATOM 774 O O . PRO A 1 99 ? -17.410 -14.211 13.489 1.00 76.31 99 PRO A O 1
ATOM 777 N N . LYS A 1 100 ? -19.236 -13.933 12.219 1.00 62.38 100 LYS A N 1
ATOM 778 C CA . LYS A 1 100 ? -20.140 -13.482 13.303 1.00 62.38 100 LYS A CA 1
ATOM 779 C C . LYS A 1 100 ? -20.134 -14.350 14.579 1.00 62.38 100 LYS A C 1
ATOM 781 O O . LYS A 1 100 ? -20.572 -13.861 15.610 1.00 62.38 100 LYS A O 1
ATOM 786 N N . ALA A 1 101 ? -19.705 -15.611 14.499 1.00 53.16 101 ALA A N 1
ATOM 787 C CA . ALA A 1 101 ? -19.690 -16.554 15.619 1.00 53.16 101 ALA A CA 1
ATOM 788 C C . ALA A 1 101 ? -18.434 -16.462 16.510 1.00 53.16 101 ALA A C 1
ATOM 790 O O . ALA A 1 101 ? -18.439 -17.021 17.600 1.00 53.16 101 ALA A O 1
ATOM 791 N N . MET A 1 102 ? -17.378 -15.767 16.075 1.00 53.28 102 MET A N 1
ATOM 792 C CA . MET A 1 102 ? -16.202 -15.496 16.904 1.00 53.28 102 MET A CA 1
ATOM 793 C C . MET A 1 102 ? -16.398 -14.138 17.581 1.00 53.28 102 MET A C 1
ATOM 795 O O . MET A 1 102 ? -16.307 -13.093 16.938 1.00 53.28 102 MET A O 1
ATOM 799 N N . SER A 1 103 ? -16.780 -14.173 18.860 1.00 45.38 103 SER A N 1
ATOM 800 C CA . SER A 1 103 ? -17.058 -12.993 19.690 1.00 45.38 103 SER A CA 1
ATOM 801 C C . SER A 1 103 ? -15.817 -12.397 20.350 1.00 45.38 103 SER A C 1
ATOM 803 O O . SER A 1 103 ? -15.920 -11.352 20.986 1.00 45.38 103 SER A O 1
ATOM 805 N N . GLU A 1 104 ? -14.662 -13.041 20.222 1.00 44.88 104 GLU A N 1
ATOM 806 C CA . GLU A 1 104 ? -13.409 -12.522 20.751 1.00 44.88 104 GLU A CA 1
ATOM 807 C C . GLU A 1 104 ? -12.709 -11.744 19.644 1.00 44.88 104 GLU A C 1
ATOM 809 O O . GLU A 1 104 ? -12.400 -12.268 18.574 1.00 44.88 104 GLU A O 1
ATOM 814 N N . ALA A 1 105 ? -12.576 -10.442 19.884 1.00 45.06 105 ALA A N 1
ATOM 815 C CA . ALA A 1 105 ? -11.748 -9.578 19.078 1.00 45.06 105 ALA A CA 1
ATOM 816 C C . ALA A 1 105 ? -10.308 -10.071 19.224 1.00 45.06 105 ALA A C 1
ATOM 818 O O . ALA A 1 105 ? -9.671 -9.804 20.241 1.00 45.06 105 ALA A O 1
ATOM 819 N N . ASP A 1 106 ? -9.802 -10.776 18.213 1.00 47.62 106 ASP A N 1
ATOM 820 C CA . ASP A 1 106 ? -8.373 -10.707 17.929 1.00 47.62 106 ASP A CA 1
ATOM 821 C C . ASP A 1 106 ? -8.011 -9.212 17.927 1.00 47.62 106 ASP A C 1
ATOM 823 O O . ASP A 1 106 ? -8.724 -8.409 17.309 1.00 47.62 106 ASP A O 1
ATOM 827 N N . GLU A 1 107 ? -6.998 -8.827 18.708 1.00 55.34 107 GLU A N 1
ATOM 828 C CA . GLU A 1 107 ? -6.613 -7.428 18.904 1.00 55.34 107 GLU A CA 1
ATOM 829 C C . GLU A 1 107 ? -6.552 -6.695 17.554 1.00 55.34 107 GLU A C 1
ATOM 831 O O . GLU A 1 107 ? -5.911 -7.139 16.600 1.00 55.34 107 GLU A O 1
ATOM 836 N N . PHE A 1 108 ? -7.274 -5.576 17.443 1.00 57.75 108 PHE A N 1
ATOM 837 C CA . PHE A 1 108 ? -7.253 -4.769 16.228 1.00 57.75 108 PHE A CA 1
ATOM 838 C C . PHE A 1 108 ? -5.886 -4.089 16.096 1.00 57.75 108 PHE A C 1
ATOM 840 O O . PHE A 1 108 ? -5.586 -3.147 16.827 1.00 57.75 108 PHE A O 1
ATOM 847 N N . GLU A 1 109 ? -5.080 -4.503 15.121 1.00 60.69 109 GLU A N 1
ATOM 848 C CA . GLU A 1 109 ? -3.796 -3.866 14.804 1.00 60.69 109 GLU A CA 1
ATOM 849 C C . GLU A 1 109 ? -3.984 -2.653 13.871 1.00 60.69 109 GLU A C 1
ATOM 851 O O . GLU A 1 109 ? -3.502 -2.615 12.734 1.00 60.69 109 GLU A O 1
ATOM 856 N N . ILE A 1 110 ? -4.710 -1.631 14.342 1.00 61.69 110 ILE A N 1
ATOM 857 C CA . ILE A 1 110 ? -4.820 -0.334 13.659 1.00 61.69 110 ILE A CA 1
ATOM 858 C C . ILE A 1 110 ? -4.102 0.739 14.460 1.00 61.69 110 ILE A C 1
ATOM 860 O O . ILE A 1 110 ? -4.368 0.956 15.640 1.00 61.69 110 ILE A O 1
ATOM 864 N N . SER A 1 111 ? -3.241 1.483 13.773 1.00 59.81 111 SER A N 1
ATOM 865 C CA . SER A 1 111 ? -2.615 2.678 14.309 1.00 59.81 111 SER A CA 1
ATOM 866 C C . SER A 1 111 ? -3.349 3.924 13.809 1.00 59.81 111 SER A C 1
ATOM 868 O O . SER A 1 111 ? -3.453 4.144 12.602 1.00 59.81 111 SER A O 1
ATOM 870 N N . ILE A 1 112 ? -3.850 4.733 14.743 1.00 62.94 112 ILE A N 1
ATOM 871 C CA . ILE A 1 112 ? -4.434 6.061 14.505 1.00 62.94 112 ILE A CA 1
ATOM 872 C C . ILE A 1 112 ? -3.443 7.084 15.052 1.00 62.94 112 ILE A C 1
ATOM 874 O O . ILE A 1 112 ? -2.967 6.928 16.175 1.00 62.94 112 ILE A O 1
ATOM 878 N N . LYS A 1 113 ? -3.097 8.084 14.242 1.00 60.84 113 LYS A N 1
ATOM 879 C CA . LYS A 1 113 ? -2.124 9.132 14.566 1.00 60.84 113 LYS A CA 1
ATOM 880 C C . LYS A 1 113 ? -2.680 10.473 14.124 1.00 60.84 113 LYS A C 1
ATOM 882 O O . LYS A 1 113 ? -2.974 10.640 12.940 1.00 60.84 113 LYS A O 1
ATOM 887 N N . ASP A 1 114 ? -2.801 11.409 15.050 1.00 61.88 114 ASP A N 1
ATOM 888 C CA . ASP A 1 114 ? -3.136 12.803 14.764 1.00 61.88 114 ASP A CA 1
ATOM 889 C C . ASP A 1 114 ? -1.880 13.698 14.818 1.00 61.88 114 ASP A C 1
ATOM 891 O O . ASP A 1 114 ? -0.802 13.245 15.218 1.00 61.88 114 ASP A O 1
ATOM 895 N N . GLU A 1 115 ? -2.019 14.970 14.422 1.00 54.44 115 GLU A N 1
ATOM 896 C CA . GLU A 1 115 ? -0.948 15.983 14.508 1.00 54.44 115 GLU A CA 1
ATOM 897 C C . GLU A 1 115 ? -0.318 16.094 15.907 1.00 54.44 115 GLU A C 1
ATOM 899 O O . GLU A 1 115 ? 0.842 16.490 16.032 1.00 54.44 115 GLU A O 1
ATOM 904 N N . SER A 1 116 ? -1.070 15.774 16.965 1.00 42.91 116 SER A N 1
ATOM 905 C CA . SER A 1 116 ? -0.626 15.929 18.351 1.00 42.91 116 SER A CA 1
ATOM 906 C C . SER A 1 116 ? 0.288 14.786 18.809 1.00 42.91 116 SER A C 1
ATOM 908 O O . SER A 1 116 ? 1.148 14.994 19.671 1.00 42.91 116 SER A O 1
ATOM 910 N N . GLU A 1 117 ? 0.147 13.598 18.209 1.00 42.16 117 GLU A N 1
ATOM 911 C CA . GLU A 1 117 ? 0.901 12.398 18.578 1.00 42.16 117 GLU A CA 1
ATOM 912 C C . GLU A 1 117 ? 2.124 12.141 17.683 1.00 42.16 117 GLU A C 1
ATOM 914 O O . GLU A 1 117 ? 3.143 11.655 18.183 1.00 42.16 117 GLU A O 1
ATOM 919 N N . VAL A 1 118 ? 2.052 12.447 16.379 1.00 47.94 118 VAL A N 1
ATOM 920 C CA . VAL A 1 118 ? 3.120 12.158 15.403 1.00 47.94 118 VAL A CA 1
ATOM 921 C C . VAL A 1 118 ? 3.112 13.188 14.267 1.00 47.94 118 VAL A C 1
ATOM 923 O O . VAL A 1 118 ? 2.112 13.334 13.573 1.00 47.94 118 VAL A O 1
ATOM 926 N N . GLN A 1 119 ? 4.254 13.832 13.994 1.00 50.22 119 GLN A N 1
ATOM 927 C CA . GLN A 1 119 ? 4.413 14.630 12.771 1.00 50.22 119 GLN A CA 1
ATOM 928 C C . GLN A 1 119 ? 4.531 13.701 11.562 1.00 50.22 119 GLN A C 1
ATOM 930 O O . GLN A 1 119 ? 5.447 12.873 11.500 1.00 50.22 119 GLN A O 1
ATOM 935 N N . ILE A 1 120 ? 3.581 13.824 10.630 1.00 54.06 120 ILE A N 1
ATOM 936 C CA . ILE A 1 120 ? 3.557 13.063 9.385 1.00 54.06 120 ILE A CA 1
ATOM 937 C C . ILE A 1 120 ? 3.796 14.008 8.210 1.00 54.06 120 ILE A C 1
ATOM 939 O O . ILE A 1 120 ? 2.949 14.827 7.851 1.00 54.06 120 ILE A O 1
ATOM 943 N N . GLU A 1 121 ? 4.946 13.856 7.558 1.00 51.03 121 GLU A N 1
ATOM 944 C CA . GLU A 1 121 ? 5.312 14.671 6.404 1.00 51.03 121 GLU A CA 1
ATOM 945 C C . GLU A 1 121 ? 5.298 13.853 5.116 1.00 51.03 121 GLU A C 1
ATOM 947 O O . GLU A 1 121 ? 5.803 12.727 5.049 1.00 51.03 121 GLU A O 1
ATOM 952 N N . MET A 1 122 ? 4.730 14.442 4.059 1.00 49.84 122 MET A N 1
ATOM 953 C CA . MET A 1 122 ? 4.875 13.907 2.714 1.00 49.84 122 MET A CA 1
ATOM 954 C C . MET A 1 122 ? 6.104 14.536 2.058 1.00 49.84 122 MET A C 1
ATOM 956 O O . MET A 1 122 ? 6.071 15.688 1.621 1.00 49.84 122 MET A O 1
ATOM 960 N N . THR A 1 123 ? 7.197 13.783 1.972 1.00 51.12 123 THR A N 1
ATOM 961 C CA . THR A 1 123 ? 8.440 14.298 1.389 1.00 51.12 123 THR A CA 1
ATOM 962 C C . THR A 1 123 ? 8.306 14.468 -0.128 1.00 51.12 123 THR A C 1
ATOM 964 O O . THR A 1 123 ? 7.527 13.776 -0.797 1.00 51.12 123 THR A O 1
ATOM 967 N N . GLY A 1 124 ? 9.136 15.329 -0.730 1.00 45.72 124 GLY A N 1
ATOM 968 C CA . GLY A 1 124 ? 9.235 15.452 -2.194 1.00 45.72 124 GLY A CA 1
ATOM 969 C C . GLY A 1 124 ? 9.564 14.128 -2.914 1.00 45.72 124 GLY A C 1
ATOM 970 O O . GLY A 1 124 ? 9.325 14.001 -4.118 1.00 45.72 124 GLY A O 1
ATOM 971 N N . SER A 1 125 ? 10.054 13.119 -2.179 1.00 54.69 125 SER A N 1
ATOM 972 C CA . SER A 1 125 ? 10.337 11.757 -2.646 1.00 54.69 125 SER A CA 1
ATOM 973 C C . SER A 1 125 ? 9.151 10.777 -2.535 1.00 54.69 125 SER A C 1
ATOM 975 O O . SER A 1 125 ? 9.285 9.616 -2.932 1.00 54.69 125 SER A O 1
ATOM 977 N N . GLY A 1 126 ? 7.972 11.237 -2.089 1.00 62.97 126 GLY A N 1
ATOM 978 C CA . GLY A 1 126 ? 6.719 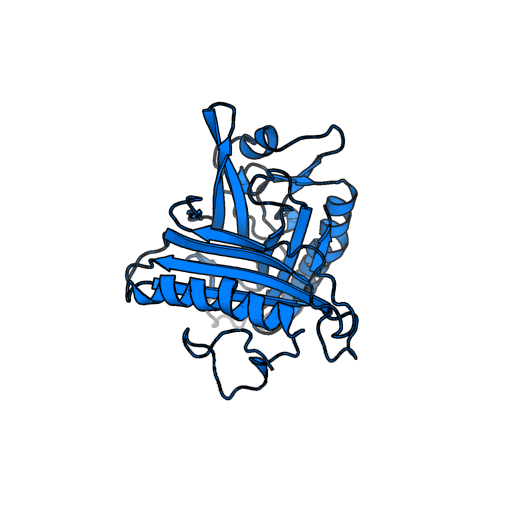10.467 -2.081 1.00 62.97 126 GLY A CA 1
ATOM 979 C C . GLY A 1 126 ? 6.571 9.485 -0.916 1.00 62.97 126 GLY A C 1
ATOM 980 O O . GLY A 1 126 ? 5.775 8.547 -1.015 1.00 62.97 126 GLY A O 1
ATOM 981 N N . PHE A 1 127 ? 7.347 9.674 0.152 1.00 70.88 127 PHE A N 1
ATOM 982 C CA . PHE A 1 127 ? 7.180 8.951 1.409 1.00 70.88 127 PHE A CA 1
ATOM 983 C C . PHE A 1 127 ? 6.222 9.696 2.322 1.00 70.88 127 PHE A C 1
ATOM 985 O O . PHE A 1 127 ? 6.191 10.921 2.311 1.00 70.88 127 PHE A O 1
ATOM 992 N N . VAL A 1 128 ? 5.498 8.931 3.125 1.00 72.69 128 VAL A N 1
ATOM 993 C CA . VAL A 1 128 ? 4.782 9.392 4.308 1.00 72.69 128 VAL A CA 1
ATOM 994 C C . VAL A 1 128 ? 5.501 8.779 5.505 1.00 72.69 128 VAL A C 1
ATOM 996 O O . VAL A 1 128 ? 5.585 7.548 5.609 1.00 72.69 128 VAL A O 1
ATOM 999 N N . THR A 1 129 ? 6.073 9.619 6.361 1.00 72.31 129 THR A N 1
ATOM 1000 C CA . THR A 1 129 ? 6.830 9.199 7.550 1.00 72.31 129 THR A CA 1
ATOM 1001 C C . THR A 1 129 ? 6.068 9.493 8.830 1.00 72.31 129 THR A C 1
ATOM 1003 O O . THR A 1 129 ? 5.216 10.364 8.847 1.00 72.31 129 THR A O 1
ATOM 1006 N N . GLY A 1 130 ? 6.365 8.772 9.905 1.00 71.06 130 GLY A N 1
ATOM 1007 C CA . GLY A 1 130 ? 5.950 9.117 11.257 1.00 71.06 130 GLY A CA 1
ATOM 1008 C C . GLY A 1 130 ? 7.169 9.317 12.150 1.00 71.06 130 GLY A C 1
ATOM 1009 O O . GLY A 1 130 ? 8.058 8.461 12.182 1.00 71.06 130 GLY A O 1
ATOM 1010 N N . THR A 1 131 ? 7.204 10.423 12.887 1.00 71.38 131 THR A N 1
ATOM 1011 C CA . THR A 1 131 ? 8.248 10.706 13.881 1.00 71.38 131 THR A CA 1
ATOM 1012 C C . THR A 1 131 ? 7.928 10.063 15.233 1.00 71.38 131 THR A C 1
ATOM 1014 O O . THR A 1 131 ? 6.917 10.365 15.862 1.00 71.38 131 THR A O 1
ATOM 1017 N N . LEU A 1 132 ? 8.810 9.186 15.711 1.00 69.81 132 LEU A N 1
ATOM 1018 C CA . LEU A 1 132 ? 8.772 8.604 17.050 1.00 69.81 132 LEU A CA 1
ATOM 1019 C C . LEU A 1 132 ? 9.757 9.334 17.964 1.00 69.81 132 LEU A C 1
ATOM 1021 O O . LEU A 1 132 ? 10.962 9.344 17.699 1.00 69.81 132 LEU A O 1
ATOM 1025 N N . LYS A 1 133 ? 9.259 9.873 19.082 1.00 60.47 133 LYS A N 1
ATOM 1026 C CA . LYS A 1 133 ? 10.108 10.380 20.168 1.00 60.47 133 LYS A CA 1
ATOM 1027 C C . LYS A 1 133 ? 10.733 9.192 20.897 1.00 60.47 133 LYS A C 1
ATOM 1029 O O . LYS A 1 133 ? 10.051 8.463 21.616 1.00 60.47 133 LYS A O 1
ATOM 1034 N N . GLY A 1 134 ? 12.022 8.949 20.677 1.00 52.62 134 GLY A N 1
ATOM 1035 C CA . GLY A 1 134 ? 12.738 7.865 21.345 1.00 52.62 134 GLY A CA 1
ATOM 1036 C C . GLY A 1 134 ? 12.989 8.150 22.832 1.00 52.62 134 GLY A C 1
ATOM 1037 O O . GLY A 1 134 ? 13.225 9.288 23.227 1.00 52.62 134 GLY A O 1
ATOM 1038 N N . ASN A 1 135 ? 13.074 7.097 23.656 1.00 46.94 135 ASN A N 1
ATOM 1039 C CA . ASN A 1 135 ? 13.484 7.186 25.074 1.00 46.94 135 ASN A CA 1
ATOM 1040 C C . ASN A 1 135 ? 14.918 7.730 25.286 1.00 46.94 135 ASN A C 1
ATOM 1042 O O . ASN A 1 135 ? 15.323 7.962 26.421 1.00 46.94 135 ASN A O 1
ATOM 1046 N N . ARG A 1 136 ? 15.715 7.893 24.218 1.00 47.78 136 ARG A N 1
ATOM 1047 C CA . ARG A 1 136 ? 17.129 8.318 24.254 1.00 47.78 136 ARG A CA 1
ATOM 1048 C C . ARG A 1 136 ? 17.384 9.642 23.521 1.00 47.78 136 ARG A C 1
ATOM 1050 O O . ARG A 1 136 ? 18.429 9.801 22.898 1.00 47.78 136 ARG A O 1
ATOM 1057 N N . SER A 1 137 ? 16.448 10.590 23.605 1.00 47.03 137 SER A N 1
ATOM 1058 C CA . SER A 1 137 ? 16.603 11.995 23.163 1.00 47.03 137 SER A CA 1
ATOM 1059 C C . SER A 1 137 ? 16.848 12.254 21.666 1.00 47.03 137 SER A C 1
ATOM 1061 O O . SER A 1 137 ? 17.023 13.406 21.287 1.00 47.03 137 SER A O 1
ATOM 1063 N N . GLU A 1 138 ? 16.805 11.236 20.805 1.00 59.50 138 GLU A N 1
ATOM 1064 C CA . GLU A 1 138 ? 16.827 11.427 19.353 1.00 59.50 138 GLU A CA 1
ATOM 1065 C C . GLU A 1 138 ? 15.525 10.943 18.718 1.00 59.50 138 GLU A C 1
ATOM 1067 O O . GLU A 1 138 ? 15.090 9.810 18.950 1.00 59.50 138 GLU A O 1
ATOM 1072 N N . ASP A 1 139 ? 14.946 11.796 17.880 1.00 64.06 139 ASP A N 1
ATOM 1073 C CA . ASP A 1 139 ? 13.789 11.462 17.063 1.00 64.06 139 ASP A CA 1
ATOM 1074 C C . ASP A 1 139 ? 14.158 10.406 16.005 1.00 64.06 139 ASP A C 1
ATOM 1076 O O . ASP A 1 139 ? 15.275 10.366 15.460 1.00 64.06 139 ASP A O 1
ATOM 1080 N N . TYR A 1 140 ? 13.208 9.510 15.742 1.00 71.19 140 TYR A N 1
ATOM 1081 C CA . TYR A 1 140 ? 13.301 8.466 14.727 1.00 71.19 140 TYR A CA 1
ATOM 1082 C C . TYR A 1 140 ? 12.174 8.636 13.712 1.00 71.19 140 TYR A C 1
ATOM 1084 O O . TYR A 1 140 ? 11.014 8.719 14.100 1.00 71.19 140 TYR A O 1
ATOM 1092 N N . GLU A 1 141 ? 12.497 8.630 12.420 1.00 74.00 141 GLU A N 1
ATOM 1093 C CA . GLU A 1 141 ? 11.483 8.692 11.364 1.00 74.00 141 GLU A CA 1
ATOM 1094 C C . GLU A 1 141 ? 11.273 7.294 10.799 1.00 74.00 141 GLU A C 1
ATOM 1096 O O . GLU A 1 141 ? 12.187 6.695 10.219 1.00 74.00 141 GLU A O 1
ATOM 1101 N N . ARG A 1 142 ? 10.055 6.778 10.946 1.00 78.50 142 ARG A N 1
ATOM 1102 C CA . ARG A 1 142 ? 9.649 5.502 10.358 1.00 78.50 142 ARG A CA 1
ATOM 1103 C C . ARG A 1 142 ? 8.784 5.741 9.132 1.00 78.50 142 ARG A C 1
ATOM 1105 O O . ARG A 1 142 ? 8.027 6.703 9.090 1.00 78.50 142 ARG A O 1
ATOM 1112 N N . VAL A 1 143 ? 8.880 4.877 8.130 1.00 81.06 143 VAL A N 1
ATOM 1113 C CA . VAL A 1 143 ? 8.028 4.974 6.937 1.00 81.06 143 VAL A CA 1
ATOM 1114 C C . VAL A 1 143 ? 6.707 4.286 7.196 1.00 81.06 143 VAL A C 1
ATOM 1116 O O . VAL A 1 143 ? 6.700 3.124 7.561 1.00 81.06 143 VAL A O 1
ATOM 1119 N N . GLU A 1 144 ? 5.605 4.976 6.935 1.00 78.25 144 GLU A N 1
ATOM 1120 C CA . GLU A 1 144 ? 4.248 4.438 7.083 1.00 78.25 144 GLU A CA 1
ATOM 1121 C C . GLU A 1 144 ? 3.695 3.994 5.726 1.00 78.25 144 GLU A C 1
ATOM 1123 O O . GLU A 1 144 ? 3.141 2.908 5.562 1.00 78.25 144 GLU A O 1
ATOM 1128 N N . TYR A 1 145 ? 3.886 4.843 4.718 1.00 79.19 145 TYR A N 1
ATOM 1129 C CA . TYR A 1 145 ? 3.356 4.638 3.380 1.00 79.19 145 TYR A CA 1
ATOM 1130 C C . TYR A 1 145 ? 4.307 5.197 2.329 1.00 79.19 145 TYR A C 1
ATOM 1132 O O . TYR A 1 145 ? 5.013 6.187 2.543 1.00 79.19 145 TYR A O 1
ATOM 1140 N N . ARG A 1 146 ? 4.307 4.575 1.152 1.00 78.75 146 ARG A N 1
ATOM 1141 C CA . ARG A 1 146 ? 5.019 5.088 -0.012 1.00 78.75 146 ARG A CA 1
ATOM 1142 C C . ARG A 1 146 ? 4.243 4.823 -1.288 1.00 78.75 146 ARG A C 1
ATOM 1144 O O . ARG A 1 146 ? 3.742 3.725 -1.509 1.00 78.75 146 ARG A O 1
ATOM 1151 N N . PHE A 1 147 ? 4.253 5.810 -2.175 1.00 78.31 147 PHE A N 1
ATOM 1152 C CA . PHE A 1 147 ? 3.865 5.622 -3.566 1.00 78.31 147 PHE A CA 1
ATOM 1153 C C . PHE A 1 147 ? 5.068 5.837 -4.482 1.00 78.31 147 PHE A C 1
ATOM 1155 O O . PHE A 1 147 ? 5.708 6.892 -4.442 1.00 78.31 147 PHE A O 1
ATOM 1162 N N . PHE A 1 148 ? 5.363 4.866 -5.339 1.00 80.06 148 PHE A N 1
ATOM 1163 C CA . PHE A 1 148 ? 6.433 4.977 -6.327 1.00 80.06 148 PHE A CA 1
ATOM 1164 C C . PHE A 1 148 ? 6.001 4.425 -7.680 1.00 80.06 148 PHE A C 1
ATOM 1166 O O . PHE A 1 148 ? 5.116 3.584 -7.771 1.00 80.06 148 PHE A O 1
ATOM 1173 N N . THR A 1 149 ? 6.665 4.890 -8.735 1.00 81.44 149 THR A N 1
ATOM 1174 C CA . THR A 1 149 ? 6.474 4.356 -10.082 1.00 81.44 149 THR A CA 1
ATOM 1175 C C . THR A 1 149 ? 7.774 3.752 -10.574 1.00 81.44 149 THR A C 1
ATOM 1177 O O . THR A 1 149 ? 8.793 4.442 -10.652 1.00 81.44 149 THR A O 1
ATOM 1180 N N . THR A 1 150 ? 7.710 2.488 -10.974 1.00 86.56 150 THR A N 1
ATOM 1181 C CA . THR A 1 150 ? 8.755 1.830 -11.753 1.00 86.56 150 THR A CA 1
ATOM 1182 C C . THR A 1 150 ? 8.533 2.153 -13.223 1.00 86.56 150 THR A C 1
ATOM 1184 O O . THR A 1 150 ? 7.500 1.795 -13.783 1.00 86.56 150 THR A O 1
ATOM 1187 N N . LEU A 1 151 ? 9.491 2.822 -13.861 1.00 82.50 151 LEU A N 1
ATOM 1188 C CA . LEU A 1 151 ? 9.429 3.173 -15.279 1.00 82.50 151 LEU A CA 1
ATOM 1189 C C . LEU A 1 151 ? 10.505 2.406 -16.043 1.00 82.50 151 LEU A C 1
ATOM 1191 O O . LEU A 1 151 ? 11.663 2.405 -15.635 1.00 82.50 151 LEU A O 1
ATOM 1195 N N . MET A 1 152 ? 10.137 1.807 -17.170 1.00 83.25 152 MET A N 1
ATOM 1196 C CA . MET A 1 152 ? 11.066 1.214 -18.123 1.00 83.25 152 MET A CA 1
ATOM 1197 C C . MET A 1 152 ? 10.978 1.960 -19.452 1.00 83.25 152 MET A C 1
ATOM 1199 O O . MET A 1 152 ? 9.891 2.117 -20.007 1.00 83.25 152 MET A O 1
ATOM 1203 N N . VAL A 1 153 ? 12.126 2.400 -19.959 1.00 79.06 153 VAL A N 1
ATOM 1204 C CA . VAL A 1 153 ? 12.273 3.081 -21.250 1.00 79.06 153 VAL A CA 1
ATOM 1205 C C . VAL A 1 153 ? 13.279 2.296 -22.072 1.00 79.06 153 VAL A C 1
ATOM 1207 O O . VAL A 1 153 ? 14.356 1.981 -21.573 1.00 79.06 153 VAL A O 1
ATOM 1210 N N . ASP A 1 154 ? 12.889 1.925 -23.292 1.00 76.56 154 ASP A N 1
ATOM 1211 C CA . ASP A 1 154 ? 13.732 1.170 -24.229 1.00 76.56 154 ASP A CA 1
ATOM 1212 C C . ASP A 1 154 ? 14.419 -0.060 -23.579 1.00 76.56 154 ASP A C 1
ATOM 1214 O O . ASP A 1 154 ? 15.603 -0.332 -23.766 1.00 76.56 154 ASP A O 1
ATOM 1218 N N . GLY A 1 155 ? 13.664 -0.804 -22.759 1.00 78.38 155 GLY A N 1
ATOM 1219 C CA . GLY A 1 155 ? 14.131 -2.011 -22.061 1.00 78.38 155 GLY A CA 1
ATOM 1220 C C . GLY A 1 155 ? 14.939 -1.780 -20.775 1.00 78.38 155 GLY A C 1
ATOM 1221 O O . GLY A 1 155 ? 15.277 -2.751 -20.095 1.00 78.38 155 GLY A O 1
ATOM 1222 N N . ILE A 1 156 ? 15.213 -0.529 -20.397 1.00 82.44 156 ILE A N 1
ATOM 1223 C CA . ILE A 1 156 ? 16.007 -0.171 -19.214 1.00 82.44 156 ILE A CA 1
ATOM 1224 C C . ILE A 1 156 ? 15.101 0.432 -18.140 1.00 82.44 156 ILE A C 1
ATOM 1226 O O . ILE A 1 156 ? 14.339 1.363 -18.400 1.00 82.44 156 ILE A O 1
ATOM 1230 N N . VAL A 1 157 ? 15.181 -0.089 -16.910 1.00 84.25 157 VAL A N 1
ATOM 1231 C CA . VAL A 1 157 ? 14.495 0.516 -15.760 1.00 84.25 157 VAL A CA 1
ATOM 1232 C C . VAL A 1 157 ? 15.189 1.824 -15.394 1.00 84.25 157 VAL A C 1
ATOM 1234 O O . VAL A 1 157 ? 16.390 1.855 -15.128 1.00 84.25 157 VAL A O 1
ATOM 1237 N N . VAL A 1 158 ? 14.421 2.908 -15.369 1.00 78.94 158 VAL A N 1
ATOM 1238 C CA . VAL A 1 158 ? 14.909 4.245 -15.041 1.00 78.94 158 VAL A CA 1
ATOM 1239 C C . VAL A 1 158 ? 15.076 4.358 -13.529 1.00 78.94 158 VAL A C 1
ATOM 1241 O O . VAL A 1 158 ? 14.096 4.391 -12.785 1.00 78.94 158 VAL A O 1
ATOM 1244 N N . SER A 1 159 ? 16.324 4.461 -13.073 1.00 73.75 159 SER A N 1
ATOM 1245 C CA . SER A 1 159 ? 16.631 4.788 -11.680 1.00 73.75 159 SER A CA 1
ATOM 1246 C C . SER A 1 159 ? 16.484 6.289 -11.434 1.00 73.75 159 SER A C 1
ATOM 1248 O O . SER A 1 159 ? 16.904 7.106 -12.253 1.00 73.75 159 SER A O 1
ATOM 1250 N N . ARG A 1 160 ? 15.887 6.661 -10.297 1.00 63.91 160 ARG A N 1
ATOM 1251 C CA . ARG A 1 160 ? 15.710 8.067 -9.883 1.00 63.91 160 ARG A CA 1
ATOM 1252 C C . ARG A 1 160 ? 16.518 8.425 -8.646 1.00 63.91 160 ARG A C 1
ATOM 1254 O O . ARG A 1 160 ? 16.153 9.344 -7.915 1.00 63.91 160 ARG A O 1
ATOM 1261 N N . CYS A 1 161 ? 17.609 7.711 -8.410 1.00 63.03 161 CYS A N 1
ATOM 1262 C CA . CYS A 1 161 ? 18.483 8.024 -7.297 1.00 63.03 161 CYS A CA 1
ATOM 1263 C C . CYS A 1 161 ? 19.213 9.327 -7.563 1.00 63.03 161 CYS A C 1
ATOM 1265 O O . CYS A 1 161 ? 20.091 9.406 -8.416 1.00 63.03 161 CYS A O 1
ATOM 1267 N N . ARG A 1 162 ? 18.811 10.359 -6.824 1.00 56.34 162 ARG A N 1
ATOM 1268 C CA . ARG A 1 162 ? 19.690 11.486 -6.559 1.00 56.34 162 ARG A CA 1
ATOM 1269 C C . ARG A 1 162 ? 20.690 11.014 -5.515 1.00 56.34 162 ARG A C 1
ATOM 1271 O O . ARG A 1 162 ? 20.318 10.276 -4.602 1.00 56.34 162 ARG A O 1
ATOM 1278 N N . ASP A 1 163 ? 21.944 11.399 -5.699 1.00 45.75 163 ASP A N 1
ATOM 1279 C CA . ASP A 1 163 ? 23.015 11.168 -4.734 1.00 45.75 163 ASP A CA 1
ATOM 1280 C C . ASP A 1 163 ? 22.760 12.087 -3.531 1.00 45.75 163 ASP A C 1
ATOM 1282 O O . ASP A 1 163 ? 23.332 13.162 -3.371 1.00 45.75 163 ASP A O 1
ATOM 1286 N N . GLU A 1 164 ? 21.752 11.737 -2.741 1.00 52.41 164 GLU A N 1
ATOM 1287 C CA . GLU A 1 164 ? 21.467 12.398 -1.484 1.00 52.41 164 GLU A CA 1
ATOM 1288 C C . GLU A 1 164 ? 22.435 11.773 -0.488 1.00 52.41 164 GLU A C 1
ATOM 1290 O O . GLU A 1 164 ? 22.326 10.587 -0.184 1.00 52.41 164 GLU A O 1
ATOM 1295 N N . GLY A 1 165 ? 23.413 12.549 -0.009 1.00 48.69 165 GLY A N 1
ATOM 1296 C CA . GLY A 1 165 ? 24.435 12.139 0.969 1.00 48.69 165 GLY A CA 1
ATOM 1297 C C . GLY A 1 165 ? 23.890 11.720 2.346 1.00 48.69 165 GLY A C 1
ATOM 1298 O O . GLY A 1 165 ? 24.580 11.828 3.359 1.00 48.69 165 GLY A O 1
ATOM 1299 N N . LEU A 1 166 ? 22.645 11.261 2.398 1.00 54.44 166 LEU A N 1
ATOM 1300 C CA . LEU A 1 166 ? 21.938 10.755 3.551 1.00 54.44 166 LEU A CA 1
ATOM 1301 C C . LEU A 1 166 ? 22.411 9.319 3.800 1.00 54.44 166 LEU A C 1
ATOM 1303 O O . LEU A 1 166 ? 22.256 8.417 2.986 1.00 54.44 166 LEU A O 1
ATOM 1307 N N . ARG A 1 167 ? 23.088 9.116 4.928 1.00 52.62 167 ARG A N 1
ATOM 1308 C CA . ARG A 1 167 ? 23.586 7.803 5.354 1.00 52.62 167 ARG A CA 1
ATOM 1309 C C . ARG A 1 167 ? 22.423 6.950 5.886 1.00 52.62 167 ARG A C 1
ATOM 1311 O O . ARG A 1 167 ? 21.364 7.474 6.203 1.00 52.62 167 ARG A O 1
ATOM 1318 N N . LEU A 1 168 ? 22.651 5.642 6.052 1.00 58.09 168 LEU A N 1
ATOM 1319 C CA . LEU A 1 168 ? 21.737 4.624 6.622 1.00 58.09 168 LEU A CA 1
ATOM 1320 C C . LEU A 1 168 ? 21.335 4.865 8.104 1.00 58.09 168 LEU A C 1
ATOM 1322 O O . LEU A 1 168 ? 21.224 3.920 8.887 1.00 58.09 168 LEU A O 1
ATOM 1326 N N . THR A 1 169 ? 21.184 6.113 8.540 1.00 58.78 169 THR A N 1
ATOM 1327 C CA . THR A 1 169 ? 20.931 6.505 9.931 1.00 58.78 169 THR A CA 1
ATOM 1328 C C . THR A 1 169 ? 19.624 5.927 10.460 1.00 58.78 169 THR A C 1
ATOM 1330 O O . THR A 1 169 ? 19.625 5.404 11.570 1.00 58.78 169 THR A O 1
ATOM 1333 N N . GLN A 1 170 ? 18.550 5.913 9.664 1.00 64.56 170 GLN A N 1
ATOM 1334 C CA . GLN A 1 170 ? 17.265 5.349 10.101 1.00 64.56 170 GLN A CA 1
ATOM 1335 C C . GLN A 1 170 ? 17.303 3.810 10.217 1.00 64.56 170 GLN A C 1
ATOM 1337 O O . GLN A 1 170 ? 16.804 3.249 11.192 1.00 64.56 170 GLN A O 1
ATOM 1342 N N . PHE A 1 171 ? 17.981 3.101 9.306 1.00 67.12 171 PHE A N 1
ATOM 1343 C CA . PHE A 1 171 ? 18.184 1.651 9.452 1.00 67.12 171 PHE A CA 1
ATOM 1344 C C . PHE A 1 171 ? 18.933 1.326 10.752 1.00 67.12 171 PHE A C 1
ATOM 1346 O O . PHE A 1 171 ? 18.443 0.565 11.579 1.00 67.12 171 PHE A O 1
ATOM 1353 N N . LYS A 1 172 ? 20.079 1.973 11.000 1.00 66.19 172 LYS A N 1
ATOM 1354 C CA . LYS A 1 172 ? 20.880 1.722 12.212 1.00 66.19 172 LYS A CA 1
ATOM 1355 C C . LYS A 1 172 ? 20.120 1.993 13.516 1.00 66.19 172 LYS A C 1
ATOM 1357 O O . LYS A 1 172 ? 20.398 1.335 14.510 1.00 66.19 172 LYS A O 1
ATOM 1362 N N . LYS A 1 173 ? 19.172 2.935 13.509 1.00 65.38 173 LYS A N 1
ATOM 1363 C CA . LYS A 1 173 ? 18.308 3.256 14.657 1.00 65.38 173 LYS A CA 1
ATOM 1364 C C . LYS A 1 173 ? 17.178 2.240 14.892 1.00 65.38 173 LYS A C 1
ATOM 1366 O O . LYS A 1 173 ? 16.607 2.231 15.977 1.00 65.38 173 LYS A O 1
ATOM 1371 N N . SER A 1 174 ? 16.843 1.404 13.905 1.00 63.69 174 SER A N 1
ATOM 1372 C CA . SER A 1 174 ? 15.660 0.525 13.939 1.00 63.69 174 SER A CA 1
ATOM 1373 C C . SER A 1 174 ? 15.953 -0.968 14.076 1.00 63.69 174 SER A C 1
ATOM 1375 O O . SER A 1 174 ? 15.037 -1.708 14.440 1.00 63.69 174 SER A O 1
ATOM 1377 N N . VAL A 1 175 ? 17.193 -1.410 13.837 1.00 63.03 175 VAL A N 1
ATOM 1378 C CA . VAL A 1 175 ? 17.625 -2.804 14.051 1.00 63.03 175 VAL A CA 1
ATOM 1379 C C . VAL A 1 175 ? 17.492 -3.176 15.530 1.00 63.03 175 VAL A C 1
ATOM 1381 O O . VAL A 1 175 ? 18.025 -2.474 16.391 1.00 63.03 175 VAL A O 1
ATOM 1384 N N . ARG A 1 176 ? 16.798 -4.282 15.834 1.00 60.94 176 ARG A N 1
ATOM 1385 C CA . ARG A 1 176 ? 16.644 -4.783 17.214 1.00 60.94 176 ARG A CA 1
ATOM 1386 C C . ARG A 1 176 ? 17.173 -6.209 17.419 1.00 60.94 176 ARG A C 1
ATOM 1388 O O . ARG A 1 176 ? 17.327 -6.602 18.572 1.00 60.94 176 ARG A O 1
ATOM 1395 N N . GLY A 1 177 ? 17.488 -6.959 16.354 1.00 58.91 177 GLY A N 1
ATOM 1396 C CA . GLY A 1 177 ? 18.013 -8.330 16.440 1.00 58.91 177 GLY A CA 1
ATOM 1397 C C . GLY A 1 177 ? 19.231 -8.610 15.549 1.00 58.91 177 GLY A C 1
ATOM 1398 O O . GLY A 1 177 ? 19.523 -7.860 14.622 1.00 58.91 177 GLY A O 1
ATOM 1399 N N . ASN A 1 178 ? 19.925 -9.721 15.823 1.00 58.34 178 ASN A N 1
ATOM 1400 C CA . ASN A 1 178 ? 21.073 -10.193 15.029 1.00 58.34 178 ASN A CA 1
ATOM 1401 C C . ASN A 1 178 ? 20.672 -10.756 13.651 1.00 58.34 178 ASN A C 1
ATOM 1403 O O . ASN A 1 178 ? 21.516 -10.831 12.762 1.00 58.34 178 ASN A O 1
ATOM 1407 N N . ASP A 1 179 ? 19.397 -11.117 13.473 1.00 68.06 179 ASP A N 1
ATOM 1408 C CA . ASP A 1 179 ? 18.868 -11.713 12.237 1.00 68.06 179 ASP A CA 1
ATOM 1409 C C . ASP A 1 179 ? 18.248 -10.675 11.279 1.00 68.06 179 ASP A C 1
ATOM 1411 O O . ASP A 1 179 ? 17.863 -11.003 10.152 1.00 68.06 179 ASP A O 1
ATOM 1415 N N . ASP A 1 180 ? 18.145 -9.411 11.705 1.00 74.06 180 ASP A N 1
ATOM 1416 C CA . ASP A 1 180 ? 17.605 -8.329 10.882 1.00 74.06 180 ASP A CA 1
ATOM 1417 C C . ASP A 1 180 ? 18.622 -7.933 9.800 1.00 74.06 180 ASP A C 1
ATOM 1419 O O . ASP A 1 180 ? 19.734 -7.475 10.074 1.00 74.06 180 ASP A O 1
ATOM 1423 N N . SER A 1 181 ? 18.220 -8.061 8.538 1.00 80.19 181 SER A N 1
ATOM 1424 C CA . SER A 1 181 ? 19.005 -7.623 7.385 1.00 80.19 181 SER A CA 1
ATOM 1425 C C . SER A 1 181 ? 18.513 -6.263 6.873 1.00 80.19 181 SER A C 1
ATOM 1427 O O . SER A 1 181 ? 17.316 -5.973 6.961 1.00 80.19 181 SER A O 1
ATOM 1429 N N . PRO A 1 182 ? 19.388 -5.418 6.291 1.00 79.75 182 PRO A N 1
ATOM 1430 C CA . PRO A 1 182 ? 18.955 -4.212 5.592 1.00 79.75 182 PRO A CA 1
ATOM 1431 C C . PRO A 1 182 ? 18.141 -4.592 4.356 1.00 79.75 182 PRO A C 1
ATOM 1433 O O . PRO A 1 182 ? 18.681 -5.003 3.327 1.00 79.75 182 PRO A O 1
ATOM 1436 N N . GLY A 1 183 ? 16.823 -4.465 4.473 1.00 84.94 183 GLY A N 1
ATOM 1437 C CA . GLY A 1 183 ? 15.872 -4.703 3.403 1.00 84.94 183 GLY A CA 1
ATOM 1438 C C . GLY A 1 183 ? 15.466 -3.404 2.721 1.00 84.94 183 GLY A C 1
ATOM 1439 O O . GLY A 1 183 ? 15.313 -2.365 3.362 1.00 84.94 183 GLY A O 1
ATOM 1440 N N . LEU A 1 184 ? 15.285 -3.462 1.402 1.00 86.50 184 LEU A N 1
ATOM 1441 C CA . LEU A 1 184 ? 14.797 -2.330 0.623 1.00 86.50 184 LEU A CA 1
ATOM 1442 C C . LEU A 1 184 ? 13.282 -2.419 0.472 1.00 86.50 184 LEU A C 1
ATOM 1444 O O . LEU A 1 184 ? 12.785 -3.374 -0.120 1.00 86.50 184 LEU A O 1
ATOM 1448 N N . LEU A 1 185 ? 12.570 -1.388 0.930 1.00 86.38 185 LEU A N 1
ATOM 1449 C CA . LEU A 1 185 ? 11.142 -1.202 0.645 1.00 86.38 185 LEU A CA 1
ATOM 1450 C C . LEU A 1 185 ? 10.877 -1.137 -0.865 1.00 86.38 185 LEU A C 1
ATOM 1452 O O . LEU A 1 185 ? 9.844 -1.586 -1.356 1.00 86.38 185 LEU A O 1
ATOM 1456 N N . PHE A 1 186 ? 11.837 -0.577 -1.602 1.00 85.75 186 PHE A N 1
ATOM 1457 C CA . PHE A 1 186 ? 11.851 -0.544 -3.051 1.00 85.75 186 PHE A CA 1
ATOM 1458 C C . PHE A 1 186 ? 13.252 -0.850 -3.576 1.00 85.75 186 PHE A C 1
ATOM 1460 O O . PHE A 1 186 ? 14.217 -0.138 -3.272 1.00 85.75 186 PHE A O 1
ATOM 1467 N N . SER A 1 187 ? 13.379 -1.927 -4.348 1.00 87.62 187 SER A N 1
ATOM 1468 C CA . SER A 1 187 ? 14.681 -2.438 -4.762 1.00 87.62 187 SER A CA 1
ATOM 1469 C C . SER A 1 187 ? 15.327 -1.612 -5.872 1.00 87.62 187 SER A C 1
ATOM 1471 O O . SER A 1 187 ? 14.661 -0.959 -6.675 1.00 87.62 187 SER A O 1
ATOM 1473 N N . GLN A 1 188 ? 16.654 -1.703 -5.979 1.00 85.81 188 GLN A N 1
ATOM 1474 C CA . GLN A 1 188 ? 17.412 -1.037 -7.043 1.00 85.81 188 GLN A CA 1
ATOM 1475 C C . GLN A 1 188 ? 17.041 -1.529 -8.445 1.00 85.81 188 GLN A C 1
ATOM 1477 O O . GLN A 1 188 ? 17.077 -0.749 -9.393 1.00 85.81 188 GLN A O 1
ATOM 1482 N N . ARG A 1 189 ? 16.631 -2.798 -8.587 1.00 88.38 189 ARG A N 1
ATOM 1483 C CA . ARG A 1 189 ? 16.199 -3.364 -9.878 1.00 88.38 189 ARG A CA 1
ATOM 1484 C C . ARG A 1 189 ? 14.924 -2.712 -10.405 1.00 88.38 189 ARG A C 1
ATOM 1486 O O . ARG A 1 189 ? 14.693 -2.737 -11.609 1.00 88.38 189 ARG A O 1
ATOM 1493 N N . LEU A 1 190 ? 14.130 -2.124 -9.517 1.00 88.06 190 LEU A N 1
ATOM 1494 C CA . LEU A 1 190 ? 12.949 -1.344 -9.858 1.00 88.06 190 LEU A CA 1
ATOM 1495 C C . LEU A 1 190 ? 13.229 0.176 -9.862 1.00 88.06 190 LEU A C 1
ATOM 1497 O O . LEU A 1 190 ? 12.334 0.973 -10.108 1.00 88.06 190 LEU A O 1
ATOM 1501 N N . GLY A 1 191 ? 14.478 0.600 -9.647 1.00 80.44 191 GLY A N 1
ATOM 1502 C CA . GLY A 1 191 ? 14.868 2.015 -9.613 1.00 80.44 191 GLY A CA 1
ATOM 1503 C C . GLY A 1 191 ? 14.862 2.644 -8.216 1.00 80.44 191 GLY A C 1
ATOM 1504 O O . GLY A 1 191 ? 14.921 3.869 -8.098 1.00 80.44 191 GLY A O 1
ATOM 1505 N N . GLY A 1 192 ? 14.786 1.828 -7.162 1.00 79.31 192 GLY A N 1
ATOM 1506 C CA . GLY A 1 192 ? 14.926 2.250 -5.771 1.00 79.31 192 GLY A CA 1
ATOM 1507 C C . GLY A 1 192 ? 16.364 2.554 -5.358 1.00 79.31 192 GLY A C 1
ATOM 1508 O O . GLY A 1 192 ? 17.328 2.141 -6.001 1.00 79.31 192 GLY A O 1
ATOM 1509 N N . CYS A 1 193 ? 16.512 3.286 -4.255 1.00 75.88 193 CYS A N 1
ATOM 1510 C CA . CYS A 1 193 ? 17.791 3.865 -3.848 1.00 75.88 193 CYS A CA 1
ATOM 1511 C C . CYS A 1 193 ? 18.291 3.251 -2.553 1.00 75.88 193 CYS A C 1
ATOM 1513 O O . CYS A 1 193 ? 17.625 3.344 -1.524 1.00 75.88 193 CYS A O 1
ATOM 1515 N N . LEU A 1 194 ? 19.474 2.637 -2.615 1.00 72.38 194 LEU A N 1
ATOM 1516 C CA . LEU A 1 194 ? 20.104 1.952 -1.484 1.00 72.38 194 LEU A CA 1
ATOM 1517 C C . LEU A 1 194 ? 20.438 2.910 -0.336 1.00 72.38 194 LEU A C 1
ATOM 1519 O O . LEU A 1 194 ? 20.352 2.529 0.823 1.00 72.38 194 LEU A O 1
ATOM 1523 N N . TYR A 1 195 ? 20.811 4.146 -0.661 1.00 69.94 195 TYR A N 1
ATOM 1524 C CA . TYR A 1 195 ? 21.249 5.131 0.328 1.00 69.94 195 TYR A CA 1
ATOM 1525 C C . TYR A 1 195 ? 20.116 6.015 0.845 1.00 69.94 195 TYR A C 1
ATOM 1527 O O . TYR A 1 195 ? 20.321 6.779 1.774 1.00 69.94 195 TYR A O 1
ATOM 1535 N N . HIS A 1 196 ? 18.903 5.901 0.300 1.00 74.88 196 HIS A N 1
ATOM 1536 C CA . HIS A 1 196 ? 17.803 6.714 0.801 1.00 74.88 196 HIS A CA 1
ATOM 1537 C C . HIS A 1 196 ? 17.406 6.213 2.203 1.00 74.88 196 HIS A C 1
ATOM 1539 O O . HIS A 1 196 ? 16.975 5.062 2.320 1.00 74.88 196 HIS A O 1
ATOM 1545 N N . PRO A 1 197 ? 17.495 7.039 3.262 1.00 73.31 197 PRO A N 1
ATOM 1546 C CA . PRO A 1 197 ? 17.358 6.588 4.651 1.00 73.31 197 PRO A CA 1
ATOM 1547 C C . PRO A 1 197 ? 15.983 5.977 4.934 1.00 73.31 197 PRO A C 1
ATOM 1549 O O . PRO A 1 197 ? 15.882 5.017 5.685 1.00 73.31 197 PRO A O 1
ATOM 1552 N N . LEU A 1 198 ? 14.944 6.478 4.263 1.00 78.06 198 LEU A N 1
ATOM 1553 C CA . LEU A 1 198 ? 13.576 5.964 4.361 1.00 78.06 198 LEU A CA 1
ATOM 1554 C C . LEU A 1 198 ? 13.319 4.707 3.504 1.00 78.06 198 LEU A C 1
ATOM 1556 O O . LEU A 1 198 ? 12.280 4.078 3.619 1.00 78.06 198 LEU A O 1
ATOM 1560 N N . ASN A 1 199 ? 14.227 4.317 2.606 1.00 81.50 199 ASN A N 1
ATOM 1561 C CA . ASN A 1 199 ? 14.029 3.127 1.770 1.00 81.50 199 ASN A CA 1
ATOM 1562 C C . ASN A 1 199 ? 14.566 1.845 2.418 1.00 81.50 199 ASN A C 1
ATOM 1564 O O . ASN A 1 199 ? 14.252 0.756 1.938 1.00 81.50 199 ASN A O 1
ATOM 1568 N N . VAL A 1 200 ? 15.390 1.972 3.461 1.00 82.75 200 VAL A N 1
ATOM 1569 C CA . VAL A 1 200 ? 16.062 0.847 4.114 1.00 82.75 200 VAL A CA 1
ATOM 1570 C C . VAL A 1 200 ? 15.449 0.606 5.483 1.00 82.75 200 VAL A C 1
ATOM 1572 O O . VAL A 1 200 ? 15.518 1.465 6.358 1.00 82.75 200 VAL A O 1
ATOM 1575 N N . VAL A 1 201 ? 14.878 -0.579 5.670 1.00 85.31 201 VAL A N 1
ATOM 1576 C CA . VAL A 1 201 ? 14.220 -0.997 6.913 1.00 85.31 201 VAL A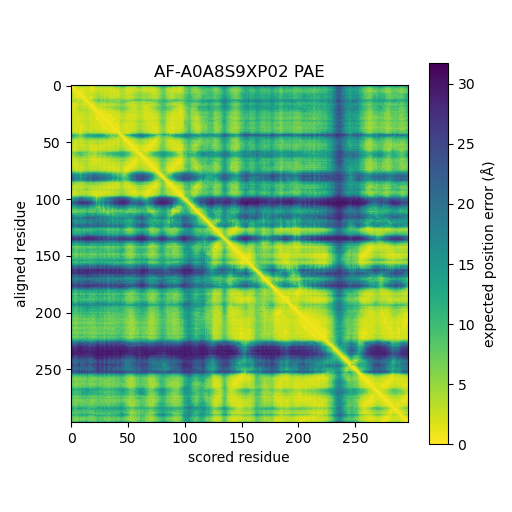 CA 1
ATOM 1577 C C . VAL A 1 201 ? 14.735 -2.373 7.345 1.00 85.31 201 VAL A C 1
ATOM 1579 O O . VAL A 1 201 ? 15.222 -3.132 6.500 1.00 85.31 201 VAL A O 1
ATOM 1582 N N . PRO A 1 202 ? 14.658 -2.722 8.640 1.00 85.81 202 PRO A N 1
ATOM 1583 C CA . PRO A 1 202 ? 14.970 -4.072 9.090 1.00 85.81 202 PRO A CA 1
ATOM 1584 C C . PRO A 1 202 ? 13.984 -5.071 8.483 1.00 85.81 202 PRO A C 1
ATOM 1586 O O . PRO A 1 202 ? 12.768 -4.922 8.631 1.00 85.81 202 PRO A O 1
ATOM 1589 N N . MET A 1 203 ? 14.516 -6.080 7.790 1.00 88.88 203 MET A N 1
ATOM 1590 C CA . MET A 1 203 ? 13.739 -7.184 7.238 1.00 88.88 203 MET A CA 1
ATOM 1591 C C . MET A 1 203 ? 14.325 -8.548 7.597 1.00 88.88 203 MET A C 1
ATOM 1593 O O . MET A 1 203 ? 15.548 -8.709 7.618 1.00 88.88 203 MET A O 1
ATOM 1597 N N . SER A 1 204 ? 13.469 -9.556 7.782 1.00 89.75 204 SER A N 1
ATOM 1598 C CA . SER A 1 204 ? 13.928 -10.947 7.809 1.00 89.75 204 SER A CA 1
ATOM 1599 C C . SER A 1 204 ? 14.386 -11.402 6.420 1.00 89.75 204 SER A C 1
ATOM 1601 O O . SER A 1 204 ? 13.903 -10.935 5.382 1.00 89.75 204 SER A O 1
ATOM 1603 N N . SER A 1 205 ? 15.302 -12.374 6.365 1.00 89.88 205 SER A N 1
ATOM 1604 C CA . SER A 1 205 ? 15.761 -12.939 5.086 1.00 89.88 205 SER A CA 1
ATOM 1605 C C . SER A 1 205 ? 14.612 -13.545 4.271 1.00 89.88 205 SER A C 1
ATOM 1607 O O . SER A 1 205 ? 14.628 -13.484 3.039 1.00 89.88 205 SER A O 1
ATOM 1609 N N . LYS A 1 206 ? 13.590 -14.082 4.953 1.00 91.75 206 LYS A N 1
ATOM 1610 C CA . LYS A 1 206 ? 12.370 -14.599 4.327 1.00 91.75 206 LYS A CA 1
ATOM 1611 C C . LYS A 1 206 ? 11.576 -13.479 3.654 1.00 91.75 206 LYS A C 1
ATOM 1613 O O . LYS A 1 206 ? 11.264 -13.613 2.473 1.00 91.75 206 LYS A O 1
ATOM 1618 N N . ALA A 1 207 ? 11.320 -12.368 4.346 1.00 91.38 207 ALA A N 1
ATOM 1619 C CA . ALA A 1 207 ? 10.615 -11.225 3.767 1.00 91.38 207 ALA A CA 1
ATOM 1620 C C . ALA A 1 207 ? 11.351 -10.661 2.541 1.00 91.38 207 ALA A C 1
ATOM 1622 O O . ALA A 1 207 ? 10.739 -10.424 1.502 1.00 91.38 207 ALA A O 1
ATOM 1623 N N . ILE A 1 208 ? 12.683 -10.547 2.606 1.00 92.19 208 ILE A N 1
ATOM 1624 C CA . ILE A 1 208 ? 13.509 -10.117 1.464 1.00 92.19 208 ILE A CA 1
ATOM 1625 C C . ILE A 1 208 ? 13.332 -11.061 0.265 1.00 92.19 208 ILE A C 1
ATOM 1627 O O . ILE A 1 208 ? 13.198 -10.606 -0.875 1.00 92.19 208 ILE A O 1
ATOM 1631 N N . TYR A 1 209 ? 13.352 -12.375 0.498 1.00 93.62 209 TYR A N 1
ATOM 1632 C CA . TYR A 1 209 ? 13.146 -13.367 -0.555 1.00 93.62 209 TYR A CA 1
ATOM 1633 C C . TYR A 1 209 ? 11.736 -13.285 -1.156 1.00 93.62 209 TYR A C 1
ATOM 1635 O O . TYR A 1 209 ? 11.579 -13.323 -2.380 1.00 93.62 209 TYR A O 1
ATOM 1643 N N . GLU A 1 210 ? 10.709 -13.124 -0.322 1.00 93.81 210 GLU A N 1
ATOM 1644 C CA . GLU A 1 210 ? 9.326 -12.976 -0.774 1.00 93.81 210 GLU A CA 1
ATOM 1645 C C . GLU A 1 210 ? 9.119 -11.686 -1.576 1.00 93.81 210 GLU A C 1
ATOM 1647 O O . GLU A 1 210 ? 8.531 -11.739 -2.654 1.00 93.81 210 GLU A O 1
ATOM 1652 N N . CYS A 1 211 ? 9.692 -10.556 -1.150 1.00 92.94 211 CYS A N 1
ATOM 1653 C CA . CYS A 1 211 ? 9.675 -9.310 -1.922 1.00 92.94 211 CYS A CA 1
ATOM 1654 C C . CYS A 1 211 ? 10.310 -9.502 -3.308 1.00 92.94 211 CYS A C 1
ATOM 1656 O O . CYS A 1 211 ? 9.783 -9.039 -4.319 1.00 92.94 211 CYS A O 1
ATOM 1658 N N . LYS A 1 212 ? 11.420 -10.241 -3.406 1.00 93.50 212 LYS A N 1
ATOM 1659 C CA . LYS A 1 212 ? 12.044 -10.522 -4.708 1.00 93.50 212 LYS A CA 1
ATOM 1660 C C . LYS A 1 212 ? 11.154 -11.385 -5.603 1.00 93.50 212 LYS A C 1
ATOM 1662 O O . LYS A 1 212 ? 10.990 -11.102 -6.789 1.00 93.50 212 LYS A O 1
ATOM 1667 N N . THR A 1 213 ? 10.601 -12.458 -5.049 1.00 94.25 213 THR A N 1
ATOM 1668 C CA . THR A 1 213 ? 9.902 -13.489 -5.828 1.00 94.25 213 THR A CA 1
ATOM 1669 C C . THR A 1 213 ? 8.464 -13.122 -6.168 1.00 94.25 213 THR A C 1
ATOM 1671 O O . THR A 1 213 ? 8.047 -13.355 -7.300 1.00 94.25 213 THR A O 1
ATOM 1674 N N . LYS A 1 214 ? 7.729 -12.527 -5.225 1.00 92.62 214 LYS A N 1
ATOM 1675 C CA . LYS A 1 214 ? 6.293 -12.236 -5.343 1.00 92.62 214 LYS A CA 1
ATOM 1676 C C . LYS A 1 214 ? 5.982 -10.809 -5.797 1.00 92.62 214 LYS A C 1
ATOM 1678 O O . LYS A 1 214 ? 4.886 -10.575 -6.290 1.00 92.62 214 LYS A O 1
ATOM 1683 N N . LEU A 1 215 ? 6.920 -9.868 -5.659 1.00 93.06 215 LEU A N 1
ATOM 1684 C CA . LEU A 1 215 ? 6.719 -8.465 -6.041 1.00 93.06 215 LEU A CA 1
ATOM 1685 C C . LEU A 1 215 ? 7.642 -8.046 -7.191 1.00 93.06 215 LEU A C 1
ATOM 1687 O O . LEU A 1 215 ? 7.181 -7.720 -8.283 1.00 93.06 215 LEU A O 1
ATOM 1691 N N . GLU A 1 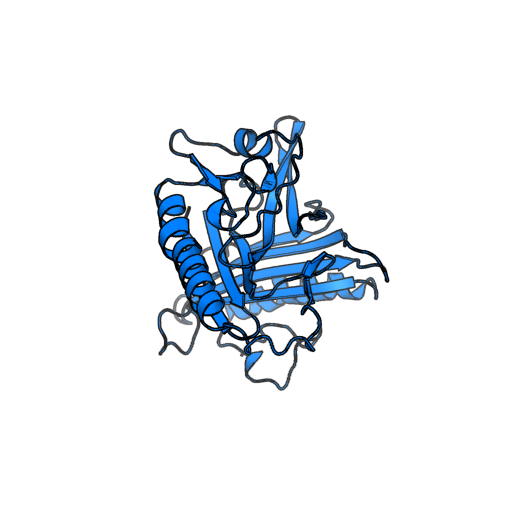216 ? 8.955 -8.073 -6.967 1.00 94.19 216 GLU A N 1
ATOM 1692 C CA . GLU A 1 216 ? 9.933 -7.531 -7.915 1.00 94.19 216 GLU A CA 1
ATOM 1693 C C . GLU A 1 216 ? 9.946 -8.280 -9.251 1.00 94.19 216 GLU A C 1
ATOM 1695 O O . GLU A 1 216 ? 9.872 -7.661 -10.316 1.00 94.19 216 GLU A O 1
ATOM 1700 N N . ASN A 1 217 ? 10.036 -9.611 -9.215 1.00 94.56 217 ASN A N 1
ATOM 1701 C CA . ASN A 1 217 ? 10.092 -10.419 -10.429 1.00 94.56 217 ASN A CA 1
ATOM 1702 C C . ASN A 1 217 ? 8.820 -10.278 -11.293 1.00 94.56 217 ASN A C 1
ATOM 1704 O O . ASN A 1 217 ? 8.978 -10.059 -12.497 1.00 94.56 217 ASN A O 1
ATOM 1708 N N . PRO A 1 218 ? 7.590 -10.328 -10.738 1.00 94.31 218 PRO A N 1
ATOM 1709 C CA . PRO A 1 218 ? 6.370 -10.055 -11.500 1.00 94.31 218 PRO A CA 1
ATOM 1710 C C . PRO A 1 218 ? 6.336 -8.672 -12.157 1.00 94.31 218 PRO A C 1
ATOM 1712 O O . PRO A 1 218 ? 6.037 -8.580 -13.348 1.00 94.31 218 PRO A O 1
ATOM 1715 N N . ILE A 1 219 ? 6.718 -7.607 -11.439 1.00 93.69 219 ILE A N 1
ATOM 1716 C CA . ILE A 1 219 ? 6.776 -6.246 -12.003 1.00 93.69 219 ILE A CA 1
ATOM 1717 C C . ILE A 1 219 ? 7.744 -6.196 -13.190 1.00 93.69 219 ILE A C 1
ATOM 1719 O O . ILE A 1 219 ? 7.403 -5.684 -14.259 1.00 93.69 219 ILE A O 1
ATOM 1723 N N . LEU A 1 220 ? 8.946 -6.756 -13.036 1.00 92.56 220 LEU A N 1
ATOM 1724 C CA . LEU A 1 220 ? 9.938 -6.795 -14.113 1.00 92.56 220 LEU A CA 1
ATOM 1725 C C . LEU A 1 220 ? 9.476 -7.646 -15.298 1.00 92.56 220 LEU A C 1
ATOM 1727 O O . LEU A 1 220 ? 9.736 -7.276 -16.444 1.00 92.56 220 LEU A O 1
ATOM 1731 N N . GLY A 1 221 ? 8.804 -8.770 -15.039 1.00 91.50 221 GLY A N 1
ATOM 1732 C CA . GLY A 1 221 ? 8.207 -9.616 -16.069 1.00 91.50 221 GLY A CA 1
ATOM 1733 C C . GLY A 1 221 ? 7.176 -8.848 -16.893 1.00 91.50 221 GLY A C 1
ATOM 1734 O O . GLY A 1 221 ? 7.279 -8.799 -18.121 1.00 91.50 221 GLY A O 1
ATOM 1735 N N . TYR A 1 222 ? 6.252 -8.162 -16.216 1.00 90.75 222 TYR A N 1
ATOM 1736 C CA . TYR A 1 222 ? 5.249 -7.315 -16.857 1.00 90.75 222 TYR A CA 1
ATOM 1737 C C . TYR A 1 222 ? 5.888 -6.203 -17.694 1.00 90.75 222 TYR A C 1
ATOM 1739 O O . TYR A 1 222 ? 5.585 -6.081 -18.882 1.00 90.75 222 TYR A O 1
ATOM 1747 N N . LEU A 1 223 ? 6.818 -5.432 -17.120 1.00 88.31 223 LEU A N 1
ATOM 1748 C CA . LEU A 1 223 ? 7.486 -4.332 -17.823 1.00 88.31 223 LEU A CA 1
ATOM 1749 C C . LEU A 1 223 ? 8.201 -4.815 -19.087 1.00 88.31 223 LEU A C 1
ATOM 1751 O O . LEU A 1 223 ? 8.033 -4.220 -20.144 1.00 88.31 223 LEU A O 1
ATOM 1755 N N . LYS 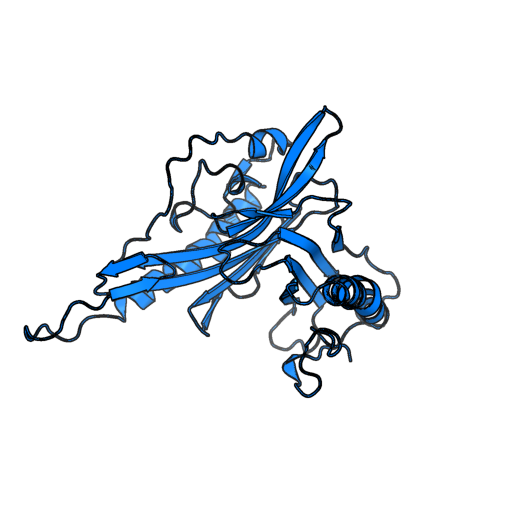A 1 224 ? 8.942 -5.927 -19.013 1.00 87.81 224 LYS A N 1
ATOM 1756 C CA . LYS A 1 224 ? 9.622 -6.495 -20.186 1.00 87.81 224 LYS A CA 1
ATOM 1757 C C . LYS A 1 224 ? 8.630 -6.940 -21.259 1.00 87.81 224 LYS A C 1
ATOM 1759 O O . LYS A 1 224 ? 8.834 -6.638 -22.430 1.00 87.81 224 LYS A O 1
ATOM 1764 N N . SER A 1 225 ? 7.556 -7.628 -20.868 1.00 82.75 225 SER A N 1
ATOM 1765 C CA . SER A 1 225 ? 6.546 -8.116 -21.816 1.00 82.75 225 SER A CA 1
ATOM 1766 C C . SER A 1 225 ? 5.817 -6.977 -22.538 1.00 82.75 225 SER A C 1
ATOM 1768 O O . SER A 1 225 ? 5.619 -7.036 -23.748 1.00 82.75 225 SER A O 1
ATOM 1770 N N . THR A 1 226 ? 5.492 -5.898 -21.825 1.00 73.69 226 THR A N 1
ATOM 1771 C CA . THR A 1 226 ? 4.756 -4.751 -22.373 1.00 73.69 226 THR A CA 1
ATOM 1772 C C . THR A 1 226 ? 5.645 -3.804 -23.173 1.00 73.69 226 THR A C 1
ATOM 1774 O O . THR A 1 226 ? 5.218 -3.297 -24.209 1.00 73.69 226 THR A O 1
ATOM 1777 N N . ASN A 1 227 ? 6.909 -3.626 -22.779 1.00 64.06 227 ASN A N 1
ATOM 1778 C CA . ASN A 1 227 ? 7.874 -2.846 -23.557 1.00 64.06 227 ASN A CA 1
ATOM 1779 C C . ASN A 1 227 ? 8.129 -3.468 -24.950 1.00 64.06 227 ASN A C 1
ATOM 1781 O O . ASN A 1 227 ? 8.300 -2.744 -25.931 1.00 64.06 227 ASN A O 1
ATOM 1785 N N . LEU A 1 228 ? 8.069 -4.804 -25.056 1.00 55.66 228 LEU A N 1
ATOM 1786 C CA . LEU A 1 228 ? 8.179 -5.540 -26.324 1.00 55.66 228 LEU A CA 1
ATOM 1787 C C . LEU A 1 228 ? 6.950 -5.389 -27.238 1.00 55.66 228 LEU A C 1
ATOM 1789 O O . LEU A 1 228 ? 7.102 -5.474 -28.458 1.00 55.66 228 LEU A O 1
ATOM 1793 N N . LEU A 1 229 ? 5.759 -5.169 -26.671 1.00 52.34 229 LEU A N 1
ATOM 1794 C CA . LEU A 1 229 ? 4.500 -5.035 -27.415 1.00 52.34 229 LEU A CA 1
ATOM 1795 C C . LEU A 1 229 ? 4.295 -3.632 -27.999 1.00 52.34 229 LEU A C 1
ATOM 1797 O O . LEU A 1 229 ? 3.639 -3.494 -29.025 1.00 52.34 229 LEU A O 1
ATOM 1801 N N . ASN A 1 230 ? 4.921 -2.605 -27.424 1.00 52.41 230 ASN A N 1
ATOM 1802 C CA . ASN A 1 230 ? 4.835 -1.227 -27.918 1.00 52.41 230 ASN A CA 1
ATOM 1803 C C . ASN A 1 230 ? 5.702 -0.947 -29.169 1.00 52.41 230 ASN A C 1
ATOM 1805 O O . ASN A 1 230 ? 5.976 0.208 -29.473 1.00 52.41 230 ASN A O 1
ATOM 1809 N N . LYS A 1 231 ? 6.145 -1.973 -29.917 1.00 44.19 231 LYS A N 1
ATOM 1810 C CA . LYS A 1 231 ? 6.978 -1.820 -31.128 1.00 44.19 231 LYS A CA 1
ATOM 1811 C C . LYS A 1 231 ? 6.351 -0.866 -32.170 1.00 44.19 231 LYS A C 1
ATOM 1813 O O . LYS A 1 231 ? 5.226 -1.065 -32.608 1.00 44.19 231 LYS A O 1
ATOM 1818 N N . LYS A 1 232 ? 7.159 0.130 -32.563 1.00 52.34 232 LYS A N 1
ATOM 1819 C CA . LYS A 1 232 ? 7.068 1.108 -33.673 1.00 52.34 232 LYS A CA 1
ATOM 1820 C C . LYS A 1 232 ? 6.000 0.879 -34.771 1.00 52.34 232 LYS A C 1
ATOM 1822 O O . LYS A 1 232 ? 5.996 -0.186 -35.384 1.00 52.34 232 LYS A O 1
ATOM 1827 N N . PRO A 1 233 ? 5.291 1.941 -35.213 1.00 44.56 233 PRO A N 1
ATOM 1828 C CA . PRO A 1 233 ? 5.036 2.152 -36.638 1.00 44.56 233 PRO A CA 1
ATOM 1829 C C . PRO A 1 233 ? 6.370 2.397 -37.365 1.00 44.56 233 PRO A C 1
ATOM 1831 O O . PRO A 1 233 ? 7.266 3.061 -36.837 1.00 44.56 233 PRO A O 1
ATOM 1834 N N . ILE A 1 234 ? 6.515 1.821 -38.555 1.00 49.22 234 ILE A N 1
ATOM 1835 C CA . ILE A 1 234 ? 7.689 1.941 -39.433 1.00 49.22 234 ILE A CA 1
ATOM 1836 C C . ILE A 1 234 ? 8.015 3.434 -39.645 1.00 49.22 234 ILE A C 1
ATOM 1838 O O . ILE A 1 234 ? 7.090 4.203 -39.878 1.00 49.22 234 ILE A O 1
ATOM 1842 N N . PRO A 1 235 ? 9.286 3.870 -39.539 1.00 49.69 235 PRO A N 1
ATOM 1843 C CA . PRO A 1 235 ? 9.639 5.274 -39.713 1.00 49.69 235 PRO A CA 1
ATOM 1844 C C . PRO A 1 235 ? 9.473 5.681 -41.181 1.00 49.69 235 PRO A C 1
ATOM 1846 O O . PRO A 1 235 ? 10.263 5.293 -42.034 1.00 49.69 235 PRO A O 1
ATOM 1849 N N . ASP A 1 236 ? 8.462 6.489 -41.451 1.00 52.69 236 ASP A N 1
ATOM 1850 C CA . ASP A 1 236 ? 8.174 7.164 -42.720 1.00 52.69 236 ASP A CA 1
ATOM 1851 C C . ASP A 1 236 ? 8.722 8.606 -42.760 1.00 52.69 236 ASP A C 1
ATOM 1853 O O . ASP A 1 236 ? 8.504 9.342 -43.713 1.00 52.69 236 ASP A O 1
ATOM 1857 N N . GLY A 1 237 ? 9.509 9.009 -41.754 1.00 50.69 237 GLY A N 1
ATOM 1858 C CA . GLY A 1 237 ? 10.238 10.285 -41.745 1.00 50.69 237 GLY A CA 1
ATOM 1859 C C . GLY A 1 237 ? 9.411 11.511 -41.339 1.00 50.69 237 GLY A C 1
ATOM 1860 O O . GLY A 1 237 ? 9.999 12.556 -41.076 1.00 50.69 237 GLY A O 1
ATOM 1861 N N . GLU A 1 238 ? 8.088 11.383 -41.201 1.00 48.22 238 GLU A N 1
ATOM 1862 C CA . GLU A 1 238 ? 7.186 12.505 -40.882 1.00 48.22 238 GLU A CA 1
ATOM 1863 C C . GLU A 1 238 ? 6.661 12.513 -39.435 1.00 48.22 238 GLU A C 1
ATOM 1865 O O . GLU A 1 238 ? 6.068 13.498 -38.992 1.00 48.22 238 GLU A O 1
ATOM 1870 N N . THR A 1 239 ? 6.890 11.452 -38.654 1.00 49.69 239 THR A N 1
ATOM 1871 C CA . THR A 1 239 ? 6.309 11.353 -37.305 1.00 49.69 239 THR A CA 1
ATOM 1872 C C . THR A 1 239 ? 7.229 11.982 -36.238 1.00 49.69 239 THR A C 1
ATOM 1874 O O . THR A 1 239 ? 8.310 11.442 -35.981 1.00 49.69 239 THR A O 1
ATOM 1877 N N . PRO A 1 240 ? 6.833 13.083 -35.560 1.00 43.88 240 PRO A N 1
ATOM 1878 C CA . PRO A 1 240 ? 7.641 13.704 -34.508 1.00 43.88 240 PRO A CA 1
ATOM 1879 C C . PRO A 1 240 ? 7.849 12.762 -33.304 1.00 43.88 240 PRO A C 1
ATOM 1881 O O . PRO A 1 240 ? 6.995 11.908 -33.033 1.00 43.88 240 PRO A O 1
ATOM 1884 N N . PRO A 1 241 ? 8.958 12.903 -32.543 1.00 50.81 241 PRO A N 1
ATOM 1885 C CA . PRO A 1 241 ? 9.231 12.057 -31.385 1.00 50.81 241 PRO A CA 1
ATOM 1886 C C . PRO A 1 241 ? 8.080 12.131 -30.376 1.00 50.81 241 PRO A C 1
ATOM 1888 O O . PRO A 1 241 ? 7.693 13.210 -29.921 1.00 50.81 241 PRO A O 1
ATOM 1891 N N . ARG A 1 242 ? 7.525 10.968 -30.012 1.00 53.59 242 ARG A N 1
ATOM 1892 C CA . ARG A 1 242 ? 6.531 10.882 -28.941 1.00 53.59 242 ARG A CA 1
ATOM 1893 C C . ARG A 1 242 ? 7.232 11.156 -27.614 1.00 53.59 242 ARG A C 1
ATOM 1895 O O . ARG A 1 242 ? 8.227 10.525 -27.264 1.00 53.59 242 ARG A O 1
ATOM 1902 N N . TYR A 1 243 ? 6.709 12.125 -26.878 1.00 50.78 243 TYR A N 1
ATOM 1903 C CA . TYR A 1 243 ? 7.170 12.430 -25.535 1.00 50.78 243 TYR A CA 1
ATOM 1904 C C . TYR A 1 243 ? 6.200 11.841 -24.529 1.00 50.78 243 TYR A C 1
ATOM 1906 O O . TYR A 1 243 ? 4.996 12.086 -24.603 1.00 50.78 243 TYR A O 1
ATOM 1914 N N . VAL A 1 244 ? 6.735 11.133 -23.545 1.00 48.69 244 VAL A N 1
ATOM 1915 C CA . VAL A 1 244 ? 5.961 10.700 -22.387 1.00 48.69 244 VAL A CA 1
ATOM 1916 C C . VAL A 1 244 ? 6.121 11.762 -21.322 1.00 48.69 244 VAL A C 1
ATOM 1918 O O . VAL A 1 244 ? 7.235 12.027 -20.862 1.00 48.69 244 VAL A O 1
ATOM 1921 N N . GLN A 1 245 ? 5.012 12.387 -20.939 1.00 45.41 245 GLN A N 1
ATOM 1922 C CA . GLN A 1 245 ? 4.982 13.247 -19.768 1.00 45.41 245 GLN A CA 1
ATOM 1923 C C . GLN A 1 245 ? 4.681 12.382 -18.548 1.00 45.41 245 GLN A C 1
ATOM 1925 O O . GLN A 1 245 ? 3.554 11.934 -18.355 1.00 45.41 245 GLN A O 1
ATOM 1930 N N . PHE A 1 246 ? 5.701 12.129 -17.728 1.00 48.19 246 PHE A N 1
ATOM 1931 C CA . PHE A 1 246 ? 5.549 11.396 -16.477 1.00 48.19 246 PHE A CA 1
ATOM 1932 C C . PHE A 1 246 ? 5.841 12.320 -15.293 1.00 48.19 246 PHE A C 1
ATOM 1934 O O . PHE A 1 246 ? 6.999 12.649 -15.008 1.00 48.19 246 PHE A O 1
ATOM 1941 N N . ARG A 1 247 ? 4.780 12.744 -14.593 1.00 56.78 247 ARG A N 1
ATOM 1942 C CA . ARG A 1 247 ? 4.802 13.853 -13.621 1.00 56.78 247 ARG A CA 1
ATOM 1943 C C . ARG A 1 247 ? 5.404 15.129 -14.238 1.00 56.78 247 ARG A C 1
ATOM 1945 O O . ARG A 1 247 ? 4.739 15.801 -15.017 1.00 56.78 247 ARG A O 1
ATOM 1952 N N . TYR A 1 248 ? 6.664 15.422 -13.909 1.00 44.12 248 TYR A N 1
ATOM 1953 C CA . TYR A 1 248 ? 7.404 16.629 -14.298 1.00 44.12 248 TYR A CA 1
ATOM 1954 C C . TYR A 1 248 ? 8.512 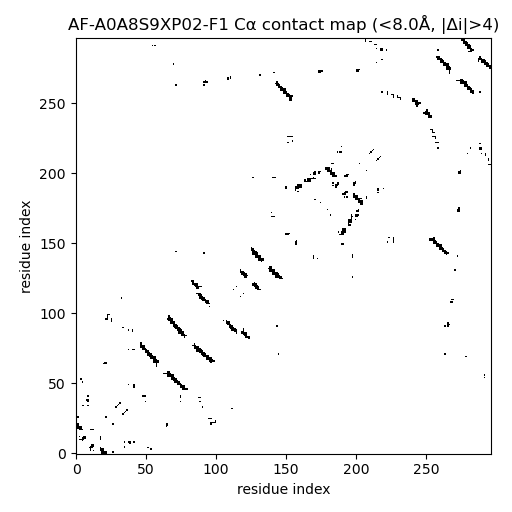16.363 -15.326 1.00 44.12 248 TYR A C 1
ATOM 1956 O O . TYR A 1 248 ? 9.242 17.281 -15.682 1.00 44.12 248 TYR A O 1
ATOM 1964 N N . ILE A 1 249 ? 8.680 15.116 -15.778 1.00 45.28 249 ILE A N 1
ATOM 1965 C CA . ILE A 1 249 ? 9.741 14.750 -16.719 1.00 45.28 249 ILE A CA 1
ATOM 1966 C C . ILE A 1 249 ? 9.108 14.446 -18.067 1.00 45.28 249 ILE A C 1
ATOM 1968 O O . ILE A 1 249 ? 8.210 13.607 -18.174 1.00 45.28 249 ILE A O 1
ATOM 1972 N N . ARG A 1 250 ? 9.604 15.134 -19.093 1.00 50.75 250 ARG A N 1
ATOM 1973 C CA . ARG A 1 250 ? 9.290 14.858 -20.486 1.00 50.75 250 ARG A CA 1
ATOM 1974 C C . ARG A 1 250 ? 10.409 13.992 -21.044 1.00 50.75 250 ARG A C 1
ATOM 1976 O O . ARG A 1 250 ? 11.505 14.485 -21.284 1.00 50.75 250 ARG A O 1
ATOM 1983 N N . ILE A 1 251 ? 10.150 12.698 -21.185 1.00 58.53 251 ILE A N 1
ATOM 1984 C CA . ILE A 1 251 ? 11.145 11.758 -21.706 1.00 58.53 251 ILE A CA 1
ATOM 1985 C C . ILE A 1 251 ? 10.830 11.547 -23.188 1.00 58.53 251 ILE A C 1
ATOM 1987 O O . ILE A 1 251 ? 9.713 11.116 -23.496 1.00 58.53 251 ILE A O 1
ATOM 1991 N N . PRO A 1 252 ? 11.752 11.875 -24.114 1.00 55.38 252 PRO A N 1
ATOM 1992 C CA . PRO A 1 252 ? 11.639 11.395 -25.482 1.00 55.38 252 PRO A CA 1
ATOM 1993 C C . PRO A 1 252 ? 11.769 9.876 -25.421 1.00 55.38 252 PRO A C 1
ATOM 1995 O O . PRO A 1 252 ? 12.823 9.365 -25.054 1.00 55.38 252 PRO A O 1
ATOM 1998 N N . ALA A 1 253 ? 10.684 9.157 -25.690 1.00 55.12 253 ALA A N 1
ATOM 1999 C CA . ALA A 1 253 ? 10.674 7.707 -25.570 1.00 55.12 253 ALA A CA 1
ATOM 2000 C C . ALA A 1 253 ? 9.959 7.107 -26.770 1.00 55.12 253 ALA A C 1
ATOM 2002 O O . ALA A 1 253 ? 8.814 7.452 -27.068 1.00 55.12 253 ALA A O 1
ATOM 2003 N N . SER A 1 254 ? 10.652 6.194 -27.447 1.00 54.09 254 SER A N 1
ATOM 2004 C CA . SER A 1 254 ? 10.067 5.433 -28.544 1.00 54.09 254 SER A CA 1
ATOM 2005 C C . SER A 1 254 ? 9.149 4.333 -28.008 1.00 54.09 254 SER A C 1
ATOM 2007 O O . SER A 1 254 ? 8.024 4.220 -28.487 1.00 54.09 254 SER A O 1
ATOM 2009 N N . ASN A 1 255 ? 9.570 3.648 -26.930 1.00 65.69 255 ASN A N 1
ATOM 2010 C CA . ASN A 1 255 ? 8.797 2.653 -26.190 1.00 65.69 255 ASN A CA 1
ATOM 2011 C C . ASN A 1 255 ? 8.964 2.843 -24.674 1.00 65.69 255 ASN A C 1
ATOM 2013 O O . ASN A 1 255 ? 10.077 2.966 -24.158 1.00 65.69 255 ASN A O 1
ATOM 2017 N N . TYR A 1 256 ? 7.859 2.776 -23.934 1.00 74.44 256 TYR A N 1
ATOM 2018 C CA . TYR A 1 256 ? 7.887 2.802 -22.475 1.00 74.44 256 TYR A CA 1
ATOM 2019 C C . TYR A 1 256 ? 6.813 1.901 -21.875 1.00 74.44 256 TYR A C 1
ATOM 2021 O O . TYR A 1 256 ? 5.809 1.575 -22.511 1.00 74.44 256 TYR A O 1
ATOM 2029 N N . SER A 1 257 ? 7.035 1.520 -20.626 1.00 81.00 257 SER A N 1
ATOM 2030 C CA . SER A 1 257 ? 6.081 0.812 -19.780 1.00 81.00 257 SER A CA 1
ATOM 2031 C C . SER A 1 257 ? 6.300 1.247 -18.338 1.00 81.00 257 SER A C 1
ATOM 2033 O O . SER A 1 257 ? 7.420 1.578 -17.944 1.00 81.00 257 SER A O 1
ATOM 2035 N N . TYR A 1 258 ? 5.241 1.273 -17.539 1.00 84.75 258 TYR A N 1
ATOM 2036 C CA . TYR A 1 258 ? 5.335 1.691 -16.146 1.00 84.75 258 TYR A CA 1
ATOM 2037 C C . TYR A 1 258 ? 4.445 0.841 -15.249 1.00 84.75 258 TYR A C 1
ATOM 2039 O O . TYR A 1 258 ? 3.444 0.280 -15.700 1.00 84.75 258 TYR A O 1
ATOM 2047 N N . VAL A 1 259 ? 4.825 0.767 -13.979 1.00 87.12 259 VAL A N 1
ATOM 2048 C CA . VAL A 1 259 ? 4.032 0.177 -12.904 1.00 87.12 259 VAL A CA 1
ATOM 2049 C C . VAL A 1 259 ? 4.066 1.128 -11.721 1.00 87.12 259 VAL A C 1
ATOM 2051 O O . VAL A 1 259 ? 5.133 1.432 -11.192 1.00 87.12 259 VAL A O 1
ATOM 2054 N N . ASP A 1 260 ? 2.895 1.600 -11.329 1.00 86.50 260 ASP A N 1
ATOM 2055 C CA . ASP A 1 260 ? 2.674 2.313 -10.084 1.00 86.50 260 ASP A CA 1
ATOM 2056 C C . ASP A 1 260 ? 2.548 1.310 -8.943 1.00 86.50 260 ASP A C 1
ATOM 2058 O O . ASP A 1 260 ? 1.957 0.241 -9.093 1.00 86.50 260 ASP A O 1
ATOM 2062 N N . THR A 1 261 ? 3.122 1.637 -7.795 1.00 87.56 261 THR A N 1
ATOM 2063 C CA . THR A 1 261 ? 3.114 0.778 -6.619 1.00 87.56 261 THR A CA 1
ATOM 2064 C C . THR A 1 261 ? 2.794 1.593 -5.384 1.00 87.56 261 THR A C 1
ATOM 2066 O O . THR A 1 261 ? 3.487 2.559 -5.050 1.00 87.56 261 THR A O 1
ATOM 2069 N N . SER A 1 262 ? 1.748 1.158 -4.693 1.00 86.12 262 SER A N 1
ATOM 2070 C CA . SER A 1 262 ? 1.425 1.578 -3.338 1.00 86.12 262 SER A CA 1
ATOM 2071 C C . SER A 1 262 ? 2.012 0.569 -2.363 1.00 86.12 262 SER A C 1
ATOM 2073 O O . SER A 1 262 ? 1.793 -0.634 -2.509 1.00 86.12 262 SER A O 1
ATOM 2075 N N . LEU A 1 263 ? 2.741 1.070 -1.373 1.00 87.19 263 LEU A N 1
ATOM 2076 C CA . LEU A 1 263 ? 3.331 0.306 -0.284 1.00 87.19 263 LEU A CA 1
ATOM 2077 C C . LEU A 1 263 ? 2.814 0.853 1.047 1.00 87.19 263 LEU A C 1
ATOM 2079 O O . LEU A 1 263 ? 2.965 2.045 1.308 1.00 87.19 263 LEU A O 1
ATOM 2083 N N . ILE A 1 264 ? 2.282 -0.021 1.896 1.00 86.19 264 ILE A N 1
ATOM 2084 C CA . ILE A 1 264 ? 2.002 0.267 3.308 1.00 86.19 264 ILE A CA 1
ATOM 2085 C C . ILE A 1 264 ? 2.972 -0.564 4.145 1.00 86.19 264 ILE A C 1
ATOM 2087 O O . ILE A 1 264 ? 3.096 -1.774 3.942 1.00 86.19 264 ILE A O 1
ATOM 2091 N N . VAL A 1 265 ? 3.659 0.082 5.082 1.00 85.50 265 VAL A N 1
ATOM 2092 C CA . VAL A 1 265 ? 4.514 -0.598 6.056 1.00 85.50 265 VAL A CA 1
ATOM 2093 C C . VAL A 1 265 ? 3.680 -0.854 7.306 1.00 85.50 265 VAL A C 1
ATOM 2095 O O . VAL A 1 265 ? 3.140 0.074 7.902 1.00 85.50 265 VAL A O 1
ATOM 2098 N N . VAL A 1 266 ? 3.534 -2.122 7.677 1.00 83.06 266 VAL A N 1
ATOM 2099 C CA . VAL A 1 266 ? 2.715 -2.541 8.817 1.00 83.06 266 VAL A CA 1
ATOM 2100 C C . VAL A 1 266 ? 3.611 -2.672 10.043 1.00 83.06 266 VAL A C 1
ATOM 2102 O O . VAL A 1 266 ? 4.681 -3.276 9.968 1.00 83.06 266 VAL A O 1
ATOM 2105 N N . TYR A 1 267 ? 3.167 -2.127 11.172 1.00 78.44 267 TYR A N 1
ATOM 2106 C CA . TYR A 1 267 ? 3.832 -2.202 12.473 1.00 78.44 267 TYR A CA 1
ATOM 2107 C C . TYR A 1 267 ? 2.875 -2.828 13.487 1.00 78.44 267 TYR A C 1
ATOM 2109 O O . TYR A 1 267 ? 1.678 -2.570 13.411 1.00 78.44 267 TYR A O 1
ATOM 2117 N N . SER A 1 268 ? 3.405 -3.595 14.443 1.00 72.31 268 SER A N 1
ATOM 2118 C CA . SER A 1 268 ? 2.604 -4.212 15.511 1.00 72.31 268 SER A CA 1
ATOM 2119 C C . SER A 1 268 ? 1.973 -3.179 16.445 1.00 72.31 268 SER A C 1
ATOM 2121 O O . SER A 1 268 ? 0.898 -3.395 16.985 1.00 72.31 268 SER A O 1
ATOM 2123 N N . ASP A 1 269 ? 2.642 -2.040 16.649 1.00 70.12 269 ASP A N 1
ATOM 2124 C CA . ASP A 1 269 ? 2.160 -0.984 17.533 1.00 70.12 269 ASP A CA 1
ATOM 2125 C C . ASP A 1 269 ? 2.721 0.405 17.174 1.00 70.12 269 ASP A C 1
ATOM 2127 O O . ASP A 1 269 ? 3.610 0.588 16.326 1.00 70.12 269 ASP A O 1
ATOM 2131 N N . LYS A 1 270 ? 2.201 1.429 17.860 1.00 66.81 270 LYS A N 1
ATOM 2132 C CA . LYS A 1 270 ? 2.558 2.826 17.603 1.00 66.81 270 LYS A CA 1
ATOM 2133 C C . LYS A 1 270 ? 3.990 3.209 17.987 1.00 66.81 270 LYS A C 1
ATOM 2135 O O . LYS A 1 270 ? 4.454 4.221 17.481 1.00 66.81 270 LYS A O 1
ATOM 2140 N N . PHE A 1 271 ? 4.706 2.414 18.775 1.00 72.38 271 PHE A N 1
ATOM 2141 C CA . PHE A 1 271 ? 6.095 2.646 19.197 1.00 72.38 271 PHE A CA 1
ATOM 2142 C C . PHE A 1 271 ? 7.104 1.724 18.495 1.00 72.38 271 PHE A C 1
ATOM 2144 O O . PHE A 1 271 ? 8.322 1.861 18.668 1.00 72.38 271 PHE A O 1
ATOM 2151 N N . SER A 1 272 ? 6.614 0.781 17.695 1.00 75.12 272 SER A N 1
ATOM 2152 C CA . SER A 1 272 ? 7.445 -0.164 16.967 1.00 75.12 272 SER A CA 1
ATOM 2153 C C . SER A 1 272 ? 8.262 0.505 15.860 1.00 75.12 272 SER A C 1
ATOM 2155 O O . SER A 1 272 ? 7.747 1.206 14.989 1.00 75.12 272 SER A O 1
ATOM 2157 N N . THR A 1 273 ? 9.572 0.257 15.892 1.00 75.88 273 THR A N 1
ATOM 2158 C CA . THR A 1 273 ? 10.539 0.724 14.883 1.00 75.88 273 THR A CA 1
ATOM 2159 C C . THR A 1 273 ? 10.813 -0.334 13.816 1.00 75.88 273 THR A C 1
ATOM 2161 O O . THR A 1 273 ? 11.230 0.002 12.711 1.00 75.88 273 THR A O 1
ATOM 2164 N N . ARG A 1 274 ? 10.573 -1.614 14.133 1.00 81.06 274 ARG A N 1
ATOM 2165 C CA . ARG A 1 274 ? 10.698 -2.743 13.205 1.00 81.06 274 ARG A CA 1
ATOM 2166 C C . ARG A 1 274 ? 9.337 -3.005 12.548 1.00 81.06 274 ARG A C 1
ATOM 2168 O O . ARG A 1 274 ? 8.373 -3.202 13.286 1.00 81.06 274 ARG A O 1
ATOM 2175 N N . PRO A 1 275 ? 9.238 -3.029 11.208 1.00 85.50 275 PRO A N 1
ATOM 2176 C CA . PRO A 1 275 ? 8.010 -3.444 10.537 1.00 85.50 275 PRO A CA 1
ATOM 2177 C C . PRO A 1 275 ? 7.627 -4.879 10.912 1.00 85.50 275 PRO A C 1
ATOM 2179 O O . PRO A 1 275 ? 8.494 -5.750 10.966 1.00 85.50 275 PRO A O 1
ATOM 2182 N N . ALA A 1 276 ? 6.338 -5.123 11.122 1.00 83.88 276 ALA A N 1
ATOM 2183 C CA . ALA A 1 276 ? 5.739 -6.451 11.244 1.00 83.88 276 ALA A CA 1
ATOM 2184 C C . ALA A 1 276 ? 5.420 -7.066 9.868 1.00 83.88 276 ALA A C 1
ATOM 2186 O O . ALA A 1 276 ? 5.345 -8.283 9.724 1.00 83.88 276 ALA A O 1
ATOM 2187 N N . GLY A 1 277 ? 5.265 -6.237 8.833 1.00 88.06 277 GLY A N 1
ATOM 2188 C CA . GLY A 1 277 ? 5.029 -6.702 7.472 1.00 88.06 277 GLY A CA 1
ATOM 2189 C C . GLY A 1 277 ? 4.934 -5.568 6.461 1.00 88.06 277 GLY A C 1
ATOM 2190 O O . GLY A 1 277 ? 5.038 -4.386 6.795 1.00 88.06 277 GLY A O 1
ATOM 2191 N N . PHE A 1 278 ? 4.721 -5.943 5.208 1.00 89.19 278 PHE A N 1
ATOM 2192 C CA . PHE A 1 278 ? 4.650 -5.031 4.075 1.00 89.19 278 PHE A CA 1
ATOM 2193 C C . PHE A 1 278 ? 3.458 -5.393 3.209 1.00 89.19 278 PHE A C 1
ATOM 2195 O O . PHE A 1 278 ? 3.283 -6.552 2.838 1.00 89.19 278 PHE A O 1
ATOM 2202 N N . PHE A 1 279 ? 2.656 -4.398 2.859 1.00 87.81 279 PHE A N 1
ATOM 2203 C CA . PHE A 1 279 ? 1.565 -4.564 1.918 1.00 87.81 279 PHE A CA 1
ATOM 2204 C C . PHE A 1 279 ? 1.865 -3.816 0.626 1.00 87.81 279 PHE A C 1
ATOM 2206 O O . PHE A 1 279 ? 2.212 -2.636 0.659 1.00 87.81 279 PHE A O 1
ATOM 2213 N N . PHE A 1 280 ? 1.683 -4.488 -0.505 1.00 88.69 280 PHE A N 1
ATOM 2214 C CA . PHE A 1 280 ? 1.914 -3.941 -1.831 1.00 88.69 280 PHE A CA 1
ATOM 2215 C C . PHE A 1 280 ? 0.674 -4.081 -2.707 1.00 88.69 280 PHE A C 1
ATOM 2217 O O . PHE A 1 280 ? 0.006 -5.114 -2.713 1.00 88.69 280 PHE A O 1
ATOM 2224 N N . ARG A 1 281 ? 0.430 -3.060 -3.527 1.00 87.88 281 ARG A N 1
ATOM 2225 C CA . ARG A 1 281 ? -0.492 -3.122 -4.663 1.00 87.88 281 ARG A CA 1
ATOM 2226 C C . ARG A 1 281 ? 0.166 -2.470 -5.865 1.00 87.88 281 ARG A C 1
ATOM 2228 O O . ARG A 1 281 ? 0.621 -1.330 -5.762 1.00 87.88 281 ARG A O 1
ATOM 2235 N N . CYS A 1 282 ? 0.210 -3.180 -6.992 1.00 89.44 282 CYS A N 1
ATOM 2236 C CA . CYS A 1 282 ? 0.896 -2.707 -8.192 1.00 89.44 282 CYS A CA 1
ATOM 2237 C C . CYS A 1 282 ? -0.048 -2.635 -9.387 1.00 89.44 282 CYS A C 1
ATOM 2239 O O . CYS A 1 282 ? -0.696 -3.625 -9.727 1.00 89.44 282 CYS A O 1
ATOM 2241 N N . THR A 1 283 ? -0.083 -1.490 -10.061 1.00 86.00 283 THR A N 1
ATOM 2242 C CA . THR A 1 283 ? -0.990 -1.234 -11.184 1.00 86.00 283 THR A CA 1
ATOM 2243 C C . THR A 1 283 ? -0.289 -0.559 -12.356 1.00 86.00 283 THR A C 1
ATOM 2245 O O . THR A 1 283 ? 0.695 0.152 -12.187 1.00 86.00 283 THR A O 1
ATOM 2248 N N . SER A 1 284 ? -0.818 -0.741 -13.560 1.00 81.94 284 SER A N 1
ATOM 2249 C CA . SER A 1 284 ? -0.413 -0.018 -14.767 1.00 81.94 284 SER A CA 1
ATOM 2250 C C . SER A 1 284 ? -1.678 0.488 -15.457 1.00 81.94 284 SER A C 1
ATOM 2252 O O . SER A 1 284 ? -2.403 -0.279 -16.094 1.00 81.94 284 SER A O 1
ATOM 2254 N N . GLY A 1 285 ? -2.014 1.763 -15.241 1.00 74.81 285 GLY A N 1
ATOM 2255 C CA . GLY A 1 285 ? -3.351 2.271 -15.553 1.00 74.81 285 GLY A CA 1
ATOM 2256 C C . GLY A 1 285 ? -4.434 1.452 -14.824 1.00 74.81 285 GLY A C 1
ATOM 2257 O O . GLY A 1 285 ? -4.336 1.295 -13.607 1.00 74.81 285 GLY A O 1
ATOM 2258 N N . PRO A 1 286 ? -5.446 0.905 -15.526 1.00 71.62 286 PRO A N 1
ATOM 2259 C CA . PRO A 1 286 ? -6.495 0.094 -14.904 1.00 71.62 286 PRO A CA 1
ATOM 2260 C C . PRO A 1 286 ? -6.066 -1.353 -14.596 1.00 71.62 286 PRO A C 1
ATOM 2262 O O . PRO A 1 286 ? -6.810 -2.077 -13.940 1.00 71.62 286 PRO A O 1
ATOM 2265 N N . LEU A 1 287 ? -4.905 -1.805 -15.085 1.00 79.00 287 LEU A N 1
ATOM 2266 C CA . LEU A 1 287 ? -4.475 -3.198 -14.960 1.00 79.00 287 LEU A CA 1
ATOM 2267 C C . LEU A 1 287 ? -3.775 -3.446 -13.625 1.00 79.00 287 LEU A C 1
ATOM 2269 O O . LEU A 1 287 ? -2.846 -2.723 -13.263 1.00 79.00 287 LEU A O 1
ATOM 2273 N N . VAL A 1 288 ? -4.177 -4.509 -12.929 1.00 84.38 288 VAL A N 1
ATOM 2274 C CA . VAL A 1 288 ? -3.472 -5.025 -11.749 1.00 84.38 288 VAL A CA 1
ATOM 2275 C C . VAL A 1 288 ? -2.302 -5.887 -12.220 1.00 84.38 288 VAL A C 1
ATOM 2277 O O . VAL A 1 288 ? -2.492 -6.854 -12.952 1.00 84.38 288 VAL A O 1
ATOM 2280 N N . VAL A 1 289 ? -1.087 -5.512 -11.820 1.00 86.25 289 VAL A N 1
ATOM 2281 C CA . VAL A 1 289 ? 0.159 -6.218 -12.168 1.00 86.25 289 VAL A CA 1
ATOM 2282 C C . VAL A 1 289 ? 0.547 -7.197 -11.067 1.00 86.25 289 VAL A C 1
ATOM 2284 O O . VAL A 1 289 ? 0.914 -8.336 -11.339 1.00 86.25 289 VAL A O 1
ATOM 2287 N N . VAL A 1 290 ? 0.451 -6.741 -9.820 1.00 85.25 290 VAL A N 1
ATOM 2288 C CA . VAL A 1 290 ? 0.566 -7.571 -8.620 1.00 85.25 290 VAL A CA 1
ATOM 2289 C C . VAL A 1 290 ? -0.653 -7.242 -7.781 1.00 85.25 290 VAL A C 1
ATOM 2291 O O . VAL A 1 290 ? -0.863 -6.071 -7.437 1.00 85.25 290 VAL A O 1
ATOM 2294 N N . ASP A 1 291 ? -1.468 -8.264 -7.527 1.00 81.19 291 ASP A N 1
ATOM 2295 C CA . ASP A 1 291 ? -2.646 -8.150 -6.672 1.00 81.19 291 ASP A CA 1
ATOM 2296 C C . ASP A 1 291 ? -2.236 -7.815 -5.230 1.00 81.19 291 ASP A C 1
ATOM 2298 O O . ASP A 1 291 ? -1.050 -7.813 -4.898 1.00 81.19 291 ASP A O 1
ATOM 2302 N N . ASN A 1 292 ? -3.212 -7.498 -4.386 1.00 82.81 292 ASN A N 1
ATOM 2303 C CA . ASN A 1 292 ? -3.033 -7.159 -2.979 1.00 82.81 292 ASN A CA 1
ATOM 2304 C C . ASN A 1 292 ? -2.132 -8.192 -2.272 1.00 82.81 292 ASN A C 1
ATOM 2306 O O . ASN A 1 292 ? -2.566 -9.293 -1.936 1.00 82.81 292 ASN A O 1
ATOM 2310 N N . LEU A 1 293 ? -0.866 -7.829 -2.056 1.00 85.38 293 LEU A N 1
ATOM 2311 C CA . LEU A 1 293 ? 0.180 -8.727 -1.581 1.00 85.38 293 LEU A CA 1
ATOM 2312 C C . LEU A 1 293 ? 0.637 -8.289 -0.196 1.00 85.38 293 LEU A C 1
ATOM 2314 O O . LEU A 1 293 ? 1.248 -7.233 -0.050 1.00 85.38 293 LEU A O 1
ATOM 2318 N N . TYR A 1 294 ? 0.396 -9.132 0.802 1.00 86.12 294 TYR A N 1
ATOM 2319 C CA . TYR A 1 294 ? 0.969 -8.979 2.134 1.00 86.12 294 TYR A CA 1
ATOM 2320 C C . TYR A 1 294 ? 2.175 -9.910 2.309 1.00 86.12 294 TYR A C 1
ATOM 2322 O O . TYR A 1 294 ? 2.095 -11.104 2.016 1.00 86.12 294 TYR A O 1
ATOM 2330 N N . ILE A 1 295 ? 3.294 -9.358 2.778 1.00 87.38 295 ILE A N 1
ATOM 2331 C CA . ILE A 1 295 ? 4.527 -10.080 3.103 1.00 87.38 295 ILE A CA 1
ATOM 2332 C C . ILE A 1 295 ? 4.836 -9.847 4.589 1.00 87.38 295 ILE A C 1
ATOM 2334 O O . ILE A 1 295 ? 5.159 -8.715 4.958 1.00 87.38 295 ILE A O 1
ATOM 2338 N N . PRO A 1 296 ? 4.756 -10.879 5.447 1.00 86.50 296 PRO A N 1
ATOM 2339 C CA . PRO A 1 296 ? 5.118 -10.761 6.858 1.00 86.50 296 PRO A CA 1
ATOM 2340 C C . PRO A 1 296 ? 6.636 -10.611 7.028 1.00 86.50 296 PRO A C 1
ATOM 2342 O O . PRO A 1 296 ? 7.405 -11.143 6.220 1.00 86.50 296 PRO A O 1
ATOM 2345 N N . ASN A 1 297 ? 7.057 -9.899 8.079 1.00 85.06 297 ASN A N 1
ATOM 2346 C CA . ASN A 1 297 ? 8.457 -9.550 8.330 1.00 85.06 297 ASN A CA 1
ATOM 2347 C C . ASN A 1 297 ? 9.097 -10.210 9.551 1.00 85.06 297 ASN A C 1
ATOM 2349 O O . ASN A 1 297 ? 8.699 -9.910 10.696 1.00 85.06 297 ASN A O 1
#

Radius of gyration: 20.62 Å; Cα contacts (8 Å, |Δi|>4): 588; chains: 1; bounding box: 50×43×68 Å

Nearest PDB structures (foldseek):
  3owv-assembly1_A  TM=5.049E-01  e=7.832E-03  Streptococcus pneumoniae
  3owv-assembly2_B  TM=5.072E-01  e=2.131E-02  Streptococcus pneumoniae
  4qh0-assembly1_A  TM=5.016E-01  e=3.715E-02  Streptococcus agalactiae ILRI112
  4qgo-assembly2_B  TM=4.935E-01  e=3.927E-02  Streptococcus agalactiae ILRI112
  4qh0-assembly5_C  TM=3.911E-01  e=1.093E-02  Streptococcus agalactiae ILRI112

Mean predicted aligned error: 11.17 Å

pLDDT: mean 74.61, std 14.83, range [42.16, 94.56]